Protein AF-A0A2J4XXP2-F1 (afdb_monomer)

Sequence (255 aa):
LMEEPVQIHSHGGRVNLIEKGEINIDVAFLAVSCCDEYGNASGSGGKSRCGSLGYAMVDAKYARKVVLLTESIEPFPYMPASIIQDQVDYIVKIDSVGDPAKISVGAARVTSNPRELMIARSAADVIEHSGYFRDGFSLQTGSGAASTACTRFLESRMRKHNIVASFALGGITGSIVDLHEKGLITKLLDTQSFDGAAGESLAKNPHHVEISTSVYANPAAKAACCDRVDIVILSALEIDTDFNVNVLTGSDGVM

Secondary structure (DSSP, 8-state):
--SSPPP---HHHHHHHHHTTSS--S-EEEEESEE-TT--EEBSSSSS--B--TTHHHHHHH-SSEEEEES-BPPSSP-S-SB-GGG-SEEEE-S-SS-GGGTTSSTTSPP--HHHHHHHHHHHHHHHHSS--STT-EEEE-SSHHHHHHHHHHHHHHHHHT--EEEEEEEE-HHHHHHHHTTSEEEEEEEEE-SHHHHHHHHH-TTEEE--HHHHH-TTSS--GGGG-SEEE---SEE-TT--EE-S--TTS--

Foldseek 3Di:
DDPDDDDDDDLQRVLQCLVVVVDAAQEDEAEFAEAAPLGQTALLDHDQNFAFPQAVLSCLVRYPAYEYEYQYHDHPPDPDGSRDSVSHDYYDHDNDSDDQVCLAPDFQDADPPVVLLVLLLVLLVCVLPVVQQAAQAEEEFDSHRNSLNNLVNNLVVCVVVVHAHAEYEDADHLSRVVCCVVRRYVAYEHSGHSHPNLNNCSVPPPRDDHHHSNQDHNPPHPHHVVVRHPYYHDDAQDADPVGDGHPAAHPVRHD

pLDDT: mean 94.17, std 8.12, range [50.31, 98.94]

Mean predicted aligned error: 3.89 Å

Structure (mmCIF, N/CA/C/O backbone):
data_AF-A0A2J4XXP2-F1
#
_entry.id   AF-A0A2J4XXP2-F1
#
loop_
_atom_site.group_PDB
_atom_site.id
_atom_site.type_symb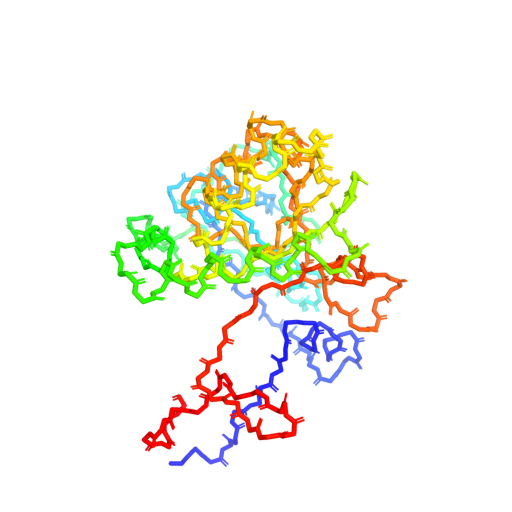ol
_atom_site.label_atom_id
_atom_site.label_alt_id
_atom_site.label_comp_id
_atom_site.label_asym_id
_atom_site.label_entity_id
_atom_site.label_seq_id
_atom_site.pdbx_PDB_ins_code
_atom_site.Cartn_x
_atom_site.Cartn_y
_atom_site.Cartn_z
_atom_site.occupancy
_atom_site.B_iso_or_equiv
_atom_site.auth_seq_id
_atom_site.auth_comp_id
_atom_site.auth_asym_id
_atom_site.auth_atom_id
_atom_site.pdbx_PDB_model_num
ATOM 1 N N . LEU A 1 1 ? -16.438 -26.981 3.893 1.00 72.19 1 LEU A N 1
ATOM 2 C CA . LEU A 1 1 ? -17.250 -25.969 3.182 1.00 72.19 1 LEU A CA 1
ATOM 3 C C . LEU A 1 1 ? -18.003 -25.176 4.238 1.00 72.19 1 LEU A C 1
ATOM 5 O O . LEU A 1 1 ? -18.555 -25.806 5.132 1.00 72.19 1 LEU A O 1
ATOM 9 N N . MET A 1 2 ? -17.922 -23.845 4.201 1.00 81.56 2 MET A N 1
ATOM 10 C CA . MET A 1 2 ? -18.663 -22.968 5.122 1.00 81.56 2 MET A CA 1
ATOM 11 C C . MET A 1 2 ? -20.134 -22.893 4.688 1.00 81.56 2 MET A C 1
ATOM 13 O O . MET A 1 2 ? -20.404 -23.015 3.495 1.00 81.56 2 MET A O 1
ATOM 17 N N . GLU A 1 3 ? -21.063 -22.727 5.635 1.00 91.31 3 GLU A N 1
ATOM 18 C CA . GLU A 1 3 ? -22.498 -22.567 5.327 1.00 91.31 3 GLU A CA 1
ATOM 19 C C . GLU A 1 3 ? -22.758 -21.280 4.536 1.00 91.31 3 GLU A C 1
ATOM 21 O O . GLU A 1 3 ? -23.467 -21.303 3.535 1.00 91.31 3 GLU A O 1
ATOM 26 N N . GLU A 1 4 ? -22.098 -20.193 4.936 1.00 92.62 4 GLU A N 1
ATOM 27 C CA . GLU A 1 4 ? -22.084 -18.923 4.215 1.00 92.62 4 GLU A CA 1
ATOM 28 C C . GLU A 1 4 ? -20.743 -18.762 3.478 1.00 92.62 4 GLU A C 1
ATOM 30 O O . GLU A 1 4 ? -19.682 -18.845 4.113 1.00 92.62 4 GLU A O 1
ATOM 35 N N . PRO A 1 5 ? -20.745 -18.546 2.150 1.00 91.56 5 PRO A N 1
ATOM 36 C CA . PRO A 1 5 ? -19.519 -18.330 1.393 1.00 91.56 5 PRO A CA 1
ATOM 37 C C . PRO A 1 5 ? -18.791 -17.053 1.819 1.00 91.56 5 PRO A C 1
ATOM 39 O O . PRO A 1 5 ? -19.403 -15.999 2.008 1.00 91.56 5 PRO A O 1
ATOM 42 N N . VAL A 1 6 ? -17.460 -17.120 1.884 1.00 92.56 6 VAL A N 1
ATOM 43 C CA . VAL A 1 6 ? -16.624 -15.928 2.069 1.00 92.56 6 VAL A CA 1
ATOM 44 C C . VAL A 1 6 ? -16.761 -15.026 0.844 1.00 92.56 6 VAL A C 1
ATOM 46 O O . VAL A 1 6 ? -16.547 -15.459 -0.288 1.00 92.56 6 VAL A O 1
ATOM 49 N N . GLN A 1 7 ? -17.098 -13.760 1.077 1.00 93.81 7 GLN A N 1
ATOM 50 C CA . GLN A 1 7 ? -17.171 -12.743 0.032 1.00 93.81 7 GLN A CA 1
ATOM 51 C C . GLN A 1 7 ? -15.790 -12.122 -0.171 1.00 93.81 7 GLN A C 1
ATOM 53 O O . GLN A 1 7 ? -15.218 -11.541 0.751 1.00 93.81 7 GLN A O 1
ATOM 58 N N . ILE A 1 8 ? -15.255 -12.243 -1.384 1.00 95.44 8 ILE A N 1
ATOM 59 C CA . ILE A 1 8 ? -13.936 -11.721 -1.742 1.00 95.44 8 ILE A CA 1
ATOM 60 C C . ILE A 1 8 ? -14.120 -10.493 -2.616 1.00 95.44 8 ILE A C 1
ATOM 62 O O . ILE A 1 8 ? -14.832 -10.509 -3.617 1.00 95.44 8 ILE A O 1
ATOM 66 N N . HIS A 1 9 ? -13.427 -9.427 -2.251 1.00 96.75 9 HIS A N 1
ATOM 67 C CA . HIS A 1 9 ? -13.414 -8.171 -2.980 1.00 96.75 9 HIS A CA 1
ATOM 68 C C . HIS A 1 9 ? -11.981 -7.651 -3.063 1.00 96.75 9 HIS A C 1
ATOM 70 O O . HIS A 1 9 ? -11.193 -7.800 -2.123 1.00 96.75 9 HIS A O 1
ATOM 76 N N . SER A 1 10 ? -11.648 -6.995 -4.174 1.00 98.06 10 SER A N 1
ATOM 77 C CA . SER A 1 10 ? -10.396 -6.246 -4.274 1.00 98.06 10 SER A CA 1
ATOM 78 C C . SER A 1 10 ? -10.364 -5.111 -3.246 1.00 98.06 10 SER A C 1
ATOM 80 O O . SER A 1 10 ? -11.400 -4.701 -2.715 1.00 98.06 10 SER A O 1
ATOM 82 N N . HIS A 1 11 ? -9.178 -4.558 -2.985 1.00 98.12 11 HIS A N 1
ATOM 83 C CA . HIS A 1 11 ? -9.028 -3.427 -2.067 1.00 98.12 11 HIS A CA 1
ATOM 84 C C . HIS A 1 11 ? -9.955 -2.257 -2.432 1.00 98.12 11 HIS A C 1
ATOM 86 O O . HIS A 1 11 ? -10.701 -1.776 -1.584 1.00 98.12 11 HIS A O 1
ATOM 92 N N . GLY A 1 12 ? -9.973 -1.857 -3.706 1.00 98.25 12 GLY A N 1
ATOM 93 C CA . GLY A 1 12 ? -10.887 -0.835 -4.218 1.00 98.25 12 GLY A CA 1
ATOM 94 C C . GLY A 1 12 ? -12.355 -1.257 -4.217 1.00 98.25 12 GLY A C 1
ATOM 95 O O . GLY A 1 12 ? -13.229 -0.458 -3.887 1.00 98.25 12 GLY A O 1
ATOM 96 N N . GLY A 1 13 ? -12.625 -2.527 -4.535 1.00 98.50 13 GLY A N 1
ATOM 97 C CA . GLY A 1 13 ? -13.969 -3.100 -4.522 1.00 98.50 13 GLY A CA 1
ATOM 98 C C . GLY A 1 13 ? -14.625 -3.003 -3.147 1.00 98.50 13 GLY A C 1
ATOM 99 O O . GLY A 1 13 ? -15.779 -2.591 -3.063 1.00 98.50 13 GLY A O 1
ATOM 100 N N . ARG A 1 14 ? -13.875 -3.276 -2.070 1.00 98.62 14 ARG A N 1
ATOM 101 C CA . ARG A 1 14 ? -14.359 -3.106 -0.691 1.00 98.62 14 ARG A CA 1
ATOM 102 C C . ARG A 1 14 ? -14.831 -1.679 -0.425 1.00 98.62 14 ARG A C 1
ATOM 104 O O . ARG A 1 14 ? -15.918 -1.492 0.109 1.00 98.62 14 ARG A O 1
ATOM 111 N N . VAL A 1 15 ? -14.026 -0.682 -0.800 1.00 98.38 15 VAL A N 1
ATOM 112 C CA . VAL A 1 15 ? -14.373 0.735 -0.590 1.00 98.38 15 VAL A CA 1
ATOM 113 C C . VAL A 1 15 ? -15.657 1.085 -1.337 1.00 98.38 15 VAL A C 1
ATOM 115 O O . VAL A 1 15 ? -16.565 1.661 -0.751 1.00 98.38 15 VAL A O 1
ATOM 118 N N . ASN A 1 16 ? -15.768 0.671 -2.598 1.00 98.31 16 ASN A N 1
ATOM 119 C CA . ASN A 1 16 ? -16.965 0.891 -3.403 1.00 98.31 16 ASN A CA 1
ATOM 120 C C . ASN A 1 16 ? -18.223 0.242 -2.785 1.00 98.31 16 ASN A C 1
ATOM 122 O O . ASN A 1 16 ? -19.282 0.863 -2.767 1.00 98.31 16 ASN A O 1
ATOM 126 N N . LEU A 1 17 ? -18.117 -0.977 -2.241 1.00 98.56 17 LEU A N 1
ATOM 127 C CA . LEU A 1 17 ? -19.233 -1.645 -1.552 1.00 98.56 17 LEU A CA 1
ATOM 128 C C . LEU A 1 17 ? -19.661 -0.899 -0.278 1.00 98.56 17 LEU A C 1
ATOM 130 O O . LEU A 1 17 ? -20.856 -0.794 -0.002 1.00 98.56 17 LEU A O 1
ATOM 134 N N . ILE A 1 18 ? -18.698 -0.360 0.477 1.00 98.56 18 ILE A N 1
ATOM 135 C CA . ILE A 1 18 ? -18.969 0.471 1.657 1.00 98.56 18 ILE A CA 1
ATOM 136 C C . ILE A 1 18 ? -19.680 1.767 1.251 1.00 98.56 18 ILE A C 1
ATOM 138 O O . ILE A 1 18 ? -20.712 2.115 1.818 1.00 98.56 18 ILE A O 1
ATOM 142 N N . GLU A 1 19 ? -19.179 2.463 0.229 1.00 97.50 19 GLU A N 1
ATOM 143 C CA . GLU A 1 19 ? -19.749 3.735 -0.235 1.00 97.50 19 GLU A CA 1
ATOM 144 C C . GLU A 1 19 ? -21.160 3.596 -0.815 1.00 97.50 19 GLU A C 1
ATOM 146 O O . GLU A 1 19 ? -21.970 4.516 -0.696 1.00 97.50 19 GLU A O 1
ATOM 151 N N . LYS A 1 20 ? -21.477 2.443 -1.412 1.00 97.19 20 LYS A N 1
ATOM 152 C CA . LYS A 1 20 ? -22.825 2.124 -1.900 1.00 97.19 20 LYS A CA 1
ATOM 153 C C . LYS A 1 20 ? -23.796 1.692 -0.800 1.00 97.19 20 LYS A C 1
ATOM 155 O O . LYS A 1 20 ? -24.985 1.549 -1.078 1.00 97.19 20 LYS A O 1
ATOM 160 N N . GLY A 1 21 ? -23.312 1.470 0.422 1.00 97.00 21 GLY A N 1
ATOM 161 C CA . GLY A 1 21 ? -24.115 0.931 1.518 1.00 97.00 21 GLY A CA 1
ATOM 162 C C . GLY A 1 21 ? -24.458 -0.553 1.356 1.00 97.00 21 GLY A C 1
ATOM 163 O O . GLY A 1 21 ? -25.374 -1.035 2.019 1.00 97.00 21 GLY A O 1
ATOM 164 N N . GLU A 1 22 ? -23.742 -1.287 0.496 1.00 97.69 22 GLU A N 1
ATOM 165 C CA . GLU A 1 22 ? -23.843 -2.752 0.409 1.00 97.69 22 GLU A CA 1
ATOM 166 C C . GLU A 1 22 ? -23.127 -3.408 1.601 1.00 97.69 22 GLU A C 1
ATOM 168 O O . GLU A 1 22 ? -23.611 -4.390 2.161 1.00 97.69 22 GLU A O 1
ATOM 173 N N . ILE A 1 23 ? -22.015 -2.811 2.047 1.00 98.06 23 ILE A N 1
ATOM 174 C CA . ILE A 1 23 ? -21.352 -3.130 3.315 1.00 98.06 23 ILE A CA 1
ATOM 175 C C . ILE A 1 23 ? -21.541 -1.951 4.269 1.00 98.06 23 ILE A C 1
ATOM 177 O O . ILE A 1 23 ? -21.041 -0.859 4.022 1.00 98.06 23 ILE A O 1
ATOM 181 N N . ASN A 1 24 ? -22.215 -2.180 5.395 1.00 98.25 24 ASN A N 1
ATOM 182 C CA . ASN A 1 24 ? -22.391 -1.171 6.439 1.00 98.25 24 ASN A CA 1
ATOM 183 C C . ASN A 1 24 ? -21.624 -1.599 7.687 1.00 98.25 24 ASN A C 1
ATOM 185 O O . ASN A 1 24 ? -21.976 -2.593 8.316 1.00 98.25 24 ASN A O 1
ATOM 189 N N . ILE A 1 25 ? -20.590 -0.847 8.059 1.00 98.69 25 ILE A N 1
ATOM 190 C CA . ILE A 1 25 ? -19.772 -1.161 9.233 1.00 98.69 25 ILE A CA 1
ATOM 191 C C . ILE A 1 25 ? -20.462 -0.585 10.477 1.00 98.69 25 ILE A C 1
ATOM 193 O O . ILE A 1 25 ? -20.494 0.630 10.678 1.00 98.69 25 ILE A O 1
ATOM 197 N N . ASP A 1 26 ? -21.039 -1.450 11.314 1.00 98.81 26 ASP A N 1
ATOM 198 C CA . ASP A 1 26 ? -21.613 -1.054 12.608 1.00 98.81 26 ASP A CA 1
ATOM 199 C C . ASP A 1 26 ? -20.538 -0.517 13.559 1.00 98.81 26 ASP A C 1
ATOM 201 O O . ASP A 1 26 ? -20.692 0.562 14.130 1.00 98.81 26 ASP A O 1
ATOM 205 N N . VAL A 1 27 ? -19.450 -1.274 13.716 1.00 98.81 27 VAL A N 1
ATOM 206 C CA . VAL A 1 27 ? -18.337 -0.954 14.611 1.00 98.81 27 VAL A CA 1
ATOM 207 C C . VAL A 1 27 ? -17.023 -1.351 13.944 1.00 98.81 27 VAL A C 1
ATOM 209 O O . VAL A 1 27 ? -16.875 -2.492 13.509 1.00 98.81 27 VAL A O 1
ATOM 212 N N . ALA A 1 28 ? -16.065 -0.429 13.888 1.00 98.88 28 ALA A N 1
ATOM 213 C CA . ALA A 1 28 ? -14.698 -0.681 13.452 1.00 98.88 28 ALA A CA 1
ATOM 214 C C . ALA A 1 28 ? -13.764 -0.762 14.664 1.00 98.88 28 ALA A C 1
ATOM 216 O O . ALA A 1 28 ? -13.604 0.214 15.396 1.00 98.88 28 ALA A O 1
ATOM 217 N N . PHE A 1 29 ? -13.128 -1.917 14.860 1.00 98.81 29 PHE A N 1
ATOM 218 C CA . PHE A 1 29 ? -12.047 -2.090 15.831 1.00 98.81 29 PHE A CA 1
ATOM 219 C C . PHE A 1 29 ? -10.712 -1.907 15.116 1.00 98.81 29 PHE A C 1
ATOM 221 O O . PHE A 1 29 ? -10.261 -2.800 14.399 1.00 98.81 29 PHE A O 1
ATOM 228 N N . LEU A 1 30 ? -10.102 -0.736 15.282 1.00 98.75 30 LEU A N 1
ATOM 229 C CA . LEU A 1 30 ? -8.898 -0.348 14.555 1.00 98.75 30 LEU A CA 1
ATOM 230 C C . LEU A 1 30 ? -7.692 -0.400 15.485 1.00 98.75 30 LEU A C 1
ATOM 232 O O . LEU A 1 30 ? -7.562 0.390 16.418 1.00 98.75 30 LEU A O 1
ATOM 236 N N . ALA A 1 31 ? -6.809 -1.355 15.218 1.00 97.62 31 ALA A N 1
ATOM 237 C CA . ALA A 1 31 ? -5.529 -1.472 15.892 1.00 97.62 31 ALA A CA 1
ATOM 238 C C . ALA A 1 31 ? -4.566 -0.390 15.379 1.00 97.62 31 ALA A C 1
ATOM 240 O O . ALA A 1 31 ? -4.274 -0.334 14.184 1.00 97.62 31 ALA A O 1
ATOM 241 N N . VAL A 1 32 ? -4.070 0.458 16.281 1.00 97.62 32 VAL A N 1
ATOM 242 C CA . VAL A 1 32 ? -3.126 1.545 15.980 1.00 97.62 32 VAL A CA 1
ATOM 243 C C . VAL A 1 32 ? -1.925 1.461 16.914 1.00 97.62 32 VAL A C 1
ATOM 245 O O . VAL A 1 32 ? -2.052 1.078 18.075 1.00 97.62 32 VAL A O 1
ATOM 248 N N . SER A 1 33 ? -0.733 1.800 16.427 1.00 95.38 33 SER A N 1
ATOM 249 C CA . SER A 1 33 ? 0.476 1.699 17.251 1.00 95.38 33 SER A CA 1
ATOM 250 C C . SER A 1 33 ? 0.530 2.771 18.342 1.00 95.38 33 SER A C 1
ATOM 252 O O . SER A 1 33 ? 1.108 2.554 19.407 1.00 95.38 33 SER A O 1
ATOM 254 N N . CYS A 1 34 ? -0.082 3.928 18.097 1.00 97.00 34 CYS A N 1
ATOM 255 C CA . CYS A 1 34 ? -0.218 5.002 19.071 1.00 97.00 34 CYS A CA 1
ATOM 256 C C . CYS A 1 34 ? -1.389 5.930 18.726 1.00 97.00 34 CYS A C 1
ATOM 258 O O . CYS A 1 34 ? -1.771 6.057 17.558 1.00 97.00 34 CYS A O 1
ATOM 260 N N . CYS A 1 35 ? -1.931 6.598 19.741 1.00 98.38 35 CYS A N 1
ATOM 261 C CA . CYS A 1 35 ? -2.851 7.723 19.585 1.00 98.38 35 CYS A CA 1
ATOM 262 C C . CYS A 1 35 ? -2.776 8.653 20.801 1.00 98.38 35 CYS A C 1
ATOM 264 O O . CYS A 1 35 ? -2.237 8.252 21.827 1.00 98.38 35 CYS A O 1
ATOM 266 N N . ASP A 1 36 ? -3.323 9.864 20.725 1.00 98.50 36 ASP A N 1
ATOM 267 C CA . ASP A 1 36 ? -3.610 10.652 21.933 1.00 98.50 36 ASP A CA 1
ATOM 268 C C . ASP A 1 36 ? -4.955 10.271 22.571 1.00 98.50 36 ASP A C 1
ATOM 270 O O . ASP A 1 36 ? -5.677 9.406 22.073 1.00 98.50 36 ASP A O 1
ATOM 274 N N . GLU A 1 37 ? -5.296 10.898 23.698 1.00 97.69 37 GLU A N 1
ATOM 275 C CA . GLU A 1 37 ? -6.545 10.649 24.422 1.00 97.69 37 GLU A CA 1
ATOM 276 C C . GLU A 1 37 ? -7.814 11.135 23.696 1.00 97.69 37 GLU A C 1
ATOM 278 O O . GLU A 1 37 ? -8.917 10.793 24.125 1.00 97.69 37 GLU A O 1
ATOM 283 N N . TYR A 1 38 ? -7.672 11.899 22.606 1.00 97.94 38 TYR A N 1
ATOM 284 C CA . TYR A 1 38 ? -8.775 12.368 21.757 1.00 97.94 38 TYR A CA 1
ATOM 285 C C . TYR A 1 38 ? -8.935 11.552 20.468 1.00 97.94 38 TYR A C 1
ATOM 287 O O . TYR A 1 38 ? -9.938 11.709 19.779 1.00 97.94 38 TYR A O 1
ATOM 295 N N . GLY A 1 39 ? -8.002 10.651 20.155 1.00 98.31 39 GLY A N 1
ATOM 296 C CA . GLY A 1 39 ? -8.119 9.709 19.043 1.00 98.31 39 GLY A CA 1
ATOM 297 C C . GLY A 1 39 ? -7.311 10.087 17.808 1.00 98.31 39 GLY A C 1
ATOM 298 O O . GLY A 1 39 ? -7.452 9.425 16.782 1.00 98.31 39 GLY A O 1
ATOM 299 N N . ASN A 1 40 ? -6.436 11.095 17.887 1.00 98.69 40 ASN A N 1
ATOM 300 C CA . ASN A 1 40 ? -5.485 11.353 16.810 1.00 98.69 40 ASN A CA 1
ATOM 301 C C . ASN A 1 40 ? -4.439 10.231 16.811 1.00 98.69 40 ASN A C 1
ATOM 303 O O . ASN A 1 40 ? -3.650 10.115 17.749 1.00 98.69 40 ASN A O 1
ATOM 307 N N . ALA A 1 41 ? -4.464 9.373 15.793 1.00 98.44 41 ALA A N 1
ATOM 308 C CA . ALA A 1 41 ? -3.726 8.114 15.763 1.00 98.44 41 ALA A CA 1
ATOM 309 C C . ALA A 1 41 ? -2.830 7.981 14.532 1.00 98.44 41 ALA A C 1
ATOM 311 O O . ALA A 1 41 ? -3.171 8.451 13.447 1.00 98.44 41 ALA A O 1
ATOM 312 N N . SER A 1 42 ? -1.704 7.282 14.680 1.00 97.12 42 SER A N 1
ATOM 313 C CA . SER A 1 42 ? -0.791 6.960 13.576 1.00 97.12 42 SER A CA 1
ATOM 314 C C . SER A 1 42 ? -0.194 5.568 13.742 1.00 97.12 42 SER A C 1
ATOM 316 O O . SER A 1 42 ? -0.037 5.085 14.864 1.00 97.12 42 SER A O 1
ATOM 318 N N . GLY A 1 43 ? 0.194 4.955 12.621 1.00 96.00 43 GLY A N 1
ATOM 319 C CA . GLY A 1 43 ? 1.036 3.756 12.579 1.00 96.00 43 GLY A CA 1
ATOM 320 C C . GLY A 1 43 ? 2.543 4.050 12.620 1.00 96.00 43 GLY A C 1
ATOM 321 O O . GLY A 1 43 ? 3.351 3.121 12.582 1.00 96.00 43 GLY A O 1
ATOM 322 N N . SER A 1 44 ? 2.945 5.326 12.686 1.00 92.44 44 SER A N 1
ATOM 323 C CA . SER A 1 44 ? 4.355 5.753 12.645 1.00 92.44 44 SER A CA 1
ATOM 324 C C . SER A 1 44 ? 5.012 5.908 14.028 1.00 92.44 44 SER A C 1
ATOM 326 O O . SER A 1 44 ? 6.242 5.905 14.131 1.00 92.44 44 SER A O 1
ATOM 328 N N . GLY A 1 45 ? 4.223 6.027 15.102 1.00 89.38 45 GLY A N 1
ATOM 329 C CA . GLY A 1 45 ? 4.702 6.101 16.491 1.00 89.38 45 GLY A CA 1
ATOM 330 C C . GLY A 1 45 ? 4.503 4.802 17.277 1.00 89.38 45 GLY A C 1
ATOM 331 O O . GLY A 1 45 ? 4.145 3.771 16.714 1.00 89.38 45 GLY A O 1
ATOM 332 N N . GLY A 1 46 ? 4.751 4.816 18.588 1.00 88.19 46 GLY A N 1
ATOM 333 C CA . GLY A 1 46 ? 4.608 3.616 19.426 1.00 88.19 46 GLY A CA 1
ATOM 334 C C . GLY A 1 46 ? 5.663 2.531 19.151 1.00 88.19 46 GLY A C 1
ATOM 335 O O . GLY A 1 46 ? 6.763 2.830 18.662 1.00 88.19 46 GLY A O 1
ATOM 336 N N . LYS A 1 47 ? 5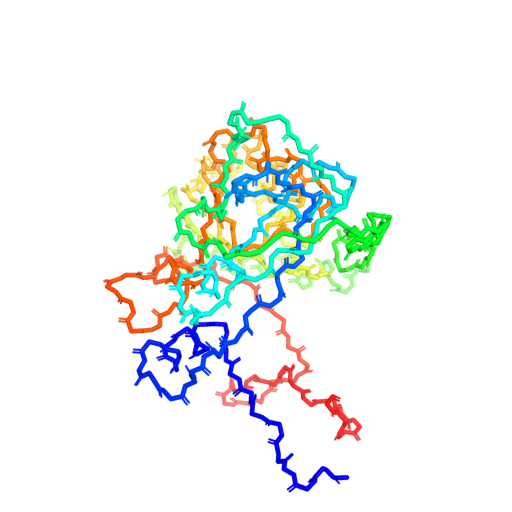.354 1.274 19.508 1.00 88.06 47 LYS A N 1
ATOM 337 C CA . LYS A 1 47 ? 6.274 0.121 19.406 1.00 88.06 47 LYS A CA 1
ATOM 338 C C . LYS A 1 47 ? 6.053 -0.666 18.106 1.00 88.06 47 LYS A C 1
ATOM 340 O O . LYS A 1 47 ? 7.007 -0.935 17.382 1.00 88.06 47 LYS A O 1
ATOM 345 N N . SER A 1 48 ? 4.806 -0.993 17.791 1.00 91.75 48 SER A N 1
ATOM 346 C CA . SER A 1 48 ? 4.320 -1.794 16.664 1.00 91.75 48 SER A CA 1
ATOM 347 C C . SER A 1 48 ? 4.071 -0.924 15.437 1.00 91.75 48 SER A C 1
ATOM 349 O O . SER A 1 48 ? 2.960 -0.852 14.922 1.00 91.75 48 SER A O 1
ATOM 351 N N . ARG A 1 49 ? 5.122 -0.231 14.989 1.00 91.94 49 ARG A N 1
ATOM 352 C CA . ARG A 1 49 ? 5.072 0.742 13.889 1.00 91.94 49 ARG A CA 1
ATOM 353 C C . ARG A 1 49 ? 4.806 0.066 12.547 1.00 91.94 49 ARG A C 1
ATOM 355 O O . ARG A 1 49 ? 5.743 -0.361 11.875 1.00 91.94 49 ARG A O 1
ATOM 362 N N . CYS A 1 50 ? 3.539 -0.031 12.164 1.00 93.69 50 CYS A N 1
ATOM 363 C CA . CYS A 1 50 ? 3.121 -0.587 10.879 1.00 93.69 50 CYS A CA 1
ATOM 364 C C . CYS A 1 50 ? 3.260 0.398 9.707 1.00 93.69 50 CYS A C 1
ATOM 366 O O . CYS A 1 50 ? 3.139 -0.028 8.564 1.00 93.69 50 CYS A O 1
ATOM 368 N N . GLY A 1 51 ? 3.528 1.683 9.968 1.00 95.62 51 GLY A N 1
ATOM 369 C CA . GLY A 1 51 ? 3.585 2.711 8.931 1.00 95.62 51 GLY A CA 1
ATOM 370 C C . GLY A 1 51 ? 2.186 3.145 8.495 1.00 95.62 51 GLY A C 1
ATOM 371 O O . GLY A 1 51 ? 1.415 3.628 9.323 1.00 95.62 51 GLY A O 1
ATOM 372 N N . SER A 1 52 ? 1.883 3.006 7.204 1.00 97.62 52 SER A N 1
ATOM 373 C CA . SER A 1 52 ? 0.616 3.460 6.618 1.00 97.62 52 SER A CA 1
ATOM 374 C C . SER A 1 52 ? -0.602 2.700 7.166 1.00 97.62 52 SER A C 1
ATOM 376 O O . SER A 1 52 ? -0.631 1.468 7.211 1.00 97.62 52 SER A O 1
ATOM 378 N N . LEU A 1 53 ? -1.642 3.449 7.532 1.00 98.50 53 LEU A N 1
ATOM 379 C CA . LEU A 1 53 ? -2.961 3.003 7.981 1.00 98.50 53 LEU A CA 1
ATOM 380 C C . LEU A 1 53 ? -4.021 3.119 6.869 1.00 98.50 53 LEU A C 1
ATOM 382 O O . LEU A 1 53 ? -5.218 3.185 7.157 1.00 98.50 53 LEU A O 1
ATOM 386 N N . GLY A 1 54 ? -3.612 3.116 5.595 1.00 98.56 54 GLY A N 1
ATOM 387 C CA . GLY A 1 54 ? -4.469 3.428 4.445 1.00 98.56 54 GLY A CA 1
ATOM 388 C C . GLY A 1 54 ? -5.811 2.681 4.387 1.00 98.56 54 GLY A C 1
ATOM 389 O O . GLY A 1 54 ? -6.830 3.273 4.012 1.00 98.56 54 GLY A O 1
ATOM 390 N N . TYR A 1 55 ? -5.847 1.411 4.804 1.00 98.62 55 TYR A N 1
ATOM 391 C CA . TYR A 1 55 ? -7.092 0.636 4.919 1.00 98.62 55 TYR A CA 1
ATOM 392 C C . TYR A 1 55 ? -7.971 1.099 6.085 1.00 98.62 55 TYR A C 1
ATOM 394 O O . TYR A 1 55 ? -9.166 1.327 5.904 1.00 98.62 55 TYR A O 1
ATOM 402 N N . ALA A 1 56 ? -7.381 1.285 7.268 1.00 98.69 56 ALA A N 1
ATOM 403 C CA . ALA A 1 56 ? -8.093 1.691 8.477 1.00 98.69 56 ALA A CA 1
ATOM 404 C C . ALA A 1 56 ? -8.701 3.099 8.353 1.00 98.69 56 ALA A C 1
ATOM 406 O O . ALA A 1 56 ? -9.757 3.359 8.920 1.00 98.69 56 ALA A O 1
ATOM 407 N N . MET A 1 57 ? -8.097 3.984 7.551 1.00 98.81 57 MET A N 1
ATOM 408 C CA . MET A 1 57 ? -8.653 5.310 7.244 1.00 98.81 57 MET A CA 1
ATOM 409 C C . MET A 1 57 ? -10.042 5.241 6.587 1.00 98.81 57 MET A C 1
ATOM 411 O O . MET A 1 57 ? -10.859 6.142 6.779 1.00 98.81 57 MET A O 1
ATOM 415 N N . VAL A 1 58 ? -10.324 4.196 5.796 1.00 98.69 58 VAL A N 1
ATOM 416 C CA . VAL A 1 58 ? -11.647 3.995 5.180 1.00 98.69 58 VAL A CA 1
ATOM 417 C C . VAL A 1 58 ? -12.662 3.605 6.250 1.00 98.69 58 VAL A C 1
ATOM 419 O O . VAL A 1 58 ? -13.745 4.182 6.315 1.00 98.69 58 VAL A O 1
ATOM 422 N N . ASP A 1 59 ? -12.296 2.674 7.123 1.00 98.81 59 ASP A N 1
ATOM 423 C CA . ASP A 1 59 ? -13.159 2.187 8.197 1.00 98.81 59 ASP A CA 1
ATOM 424 C C . ASP A 1 59 ? -13.465 3.297 9.203 1.00 98.81 59 ASP A C 1
ATOM 426 O O . ASP A 1 59 ? -14.627 3.508 9.536 1.00 98.81 59 ASP A O 1
ATOM 430 N N . ALA A 1 60 ? -12.453 4.074 9.600 1.00 98.75 60 ALA A N 1
ATOM 431 C CA . ALA A 1 60 ? -12.621 5.229 10.478 1.00 98.75 60 ALA A CA 1
ATOM 432 C C . 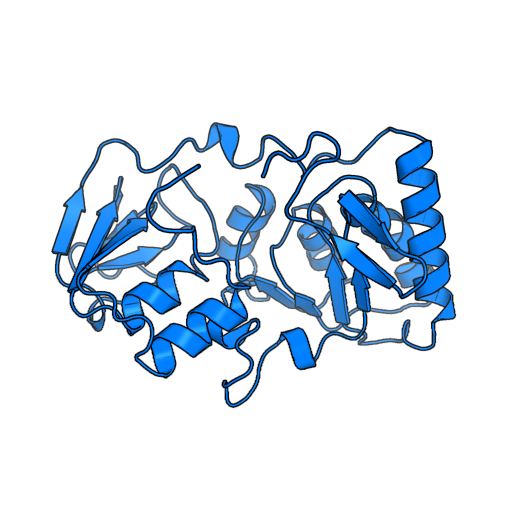ALA A 1 60 ? -13.581 6.279 9.892 1.00 98.75 60 ALA A C 1
ATOM 434 O O . ALA A 1 60 ? -14.288 6.965 10.619 1.00 98.75 60 ALA A O 1
ATOM 435 N N . LYS A 1 61 ? -13.621 6.411 8.562 1.00 98.50 61 LYS A N 1
ATOM 436 C CA . LYS A 1 61 ? -14.504 7.360 7.879 1.00 98.50 61 LYS A CA 1
ATOM 437 C C . LYS A 1 61 ? -15.951 6.873 7.773 1.00 98.50 61 LYS A C 1
ATOM 439 O O . LYS A 1 61 ? -16.860 7.697 7.836 1.00 98.50 61 LYS A O 1
ATOM 444 N N . TYR A 1 62 ? -16.166 5.582 7.519 1.00 98.56 62 TYR A N 1
ATOM 445 C CA . TYR A 1 62 ? -17.486 5.059 7.137 1.00 98.56 62 TYR A CA 1
ATOM 446 C C . TYR A 1 62 ? -18.183 4.230 8.221 1.00 98.56 62 TYR A C 1
ATOM 448 O O . TYR A 1 62 ? -19.381 3.969 8.098 1.00 98.56 62 TYR A O 1
ATOM 456 N N . ALA A 1 63 ? -17.478 3.799 9.268 1.00 98.75 63 ALA A N 1
ATOM 457 C CA . ALA A 1 63 ? -18.101 3.062 10.357 1.00 98.75 63 ALA A CA 1
ATOM 458 C C . ALA A 1 63 ? -19.028 3.952 11.188 1.00 98.75 63 ALA A C 1
ATOM 460 O O . ALA A 1 63 ? -18.756 5.126 11.427 1.00 98.75 63 ALA A O 1
ATOM 461 N N . ARG A 1 64 ? -20.127 3.369 11.677 1.00 98.62 64 ARG A N 1
ATOM 462 C CA . ARG A 1 64 ? -21.044 4.058 12.600 1.00 98.62 64 ARG A CA 1
ATOM 463 C C . ARG A 1 64 ? -20.419 4.296 13.971 1.00 98.62 64 ARG A C 1
ATOM 465 O O . ARG A 1 64 ? -20.804 5.253 14.642 1.00 98.62 64 ARG A O 1
ATOM 472 N N . LYS A 1 65 ? -19.515 3.406 14.385 1.00 98.81 65 LYS A N 1
ATOM 473 C CA . LYS A 1 65 ? -18.708 3.525 15.597 1.00 98.81 65 LYS A CA 1
ATOM 474 C C . LYS A 1 65 ? -17.269 3.106 15.356 1.00 98.81 65 LYS A C 1
ATOM 476 O O . LYS A 1 65 ? -17.032 2.080 14.721 1.00 98.81 65 LYS A O 1
ATOM 481 N N . VAL A 1 66 ? -16.324 3.850 15.915 1.00 98.94 66 VAL A N 1
ATOM 482 C CA . VAL A 1 66 ? -14.889 3.572 15.795 1.00 98.94 66 VAL A CA 1
ATOM 483 C C . VAL A 1 66 ? -14.270 3.410 17.175 1.00 98.94 66 VAL A C 1
ATOM 485 O O . VAL A 1 66 ? -14.332 4.301 18.024 1.00 98.94 66 VAL A O 1
ATOM 488 N N . VAL A 1 67 ? -13.654 2.250 17.385 1.00 98.94 67 VAL A N 1
ATOM 489 C CA . VAL A 1 67 ? -12.922 1.895 18.598 1.00 98.94 67 VAL A CA 1
ATOM 490 C C . VAL A 1 67 ? -11.456 1.726 18.233 1.00 98.94 67 VAL A C 1
ATOM 492 O O . VAL A 1 67 ? -11.096 0.793 17.513 1.00 98.94 67 VAL A O 1
ATOM 495 N N . LEU A 1 68 ? -10.602 2.602 18.754 1.00 98.81 68 LEU A N 1
ATOM 496 C CA . LEU A 1 68 ? -9.161 2.435 18.651 1.00 98.81 68 LEU A CA 1
ATOM 497 C C . LEU A 1 68 ? -8.666 1.468 19.724 1.00 98.81 68 LEU A C 1
ATOM 499 O O . LEU A 1 68 ? -8.932 1.642 20.915 1.00 98.81 68 LEU A O 1
ATOM 503 N N . LEU A 1 69 ? -7.910 0.465 19.294 1.00 98.62 69 LEU A N 1
ATOM 504 C CA . LEU A 1 69 ? -7.118 -0.406 20.154 1.00 98.62 69 LEU A CA 1
ATOM 505 C C . LEU A 1 69 ? -5.668 0.061 20.033 1.00 98.62 69 LEU A C 1
ATOM 507 O O . LEU A 1 69 ? -5.075 -0.080 18.965 1.00 98.62 69 LEU A O 1
ATOM 511 N N . THR A 1 70 ? -5.109 0.644 21.093 1.00 98.19 70 THR A N 1
ATOM 512 C CA . THR A 1 70 ? -3.760 1.231 21.062 1.00 98.19 70 THR A CA 1
ATOM 513 C C . THR A 1 70 ? -2.852 0.630 22.120 1.00 98.19 70 THR A C 1
ATOM 515 O O . THR A 1 70 ? -3.286 0.307 23.220 1.00 98.19 70 THR A O 1
ATOM 518 N N . GLU A 1 71 ? -1.566 0.516 21.827 1.00 95.31 71 GLU A N 1
ATOM 519 C CA . GLU A 1 71 ? -0.546 0.106 22.801 1.00 95.31 71 GLU A CA 1
ATOM 520 C C . GLU A 1 71 ? 0.166 1.298 23.474 1.00 95.31 71 GLU A C 1
ATOM 522 O O . GLU A 1 71 ? 0.772 1.147 24.541 1.00 95.31 71 GLU A O 1
ATOM 527 N N . SER A 1 72 ? 0.066 2.499 22.889 1.00 96.25 72 SER A N 1
ATOM 528 C CA . SER A 1 72 ? 0.647 3.736 23.422 1.00 96.25 72 SER A CA 1
ATOM 529 C C . SER A 1 72 ? -0.359 4.881 23.371 1.00 96.25 72 SER A C 1
ATOM 531 O O . SER A 1 72 ? -1.016 5.091 22.351 1.00 96.25 72 SER A O 1
ATOM 533 N N . ILE A 1 73 ? -0.467 5.617 24.480 1.00 97.25 73 ILE A N 1
ATOM 534 C CA . ILE A 1 73 ? -1.220 6.872 24.535 1.00 97.25 73 ILE A CA 1
ATOM 535 C C . ILE A 1 73 ? -0.201 8.001 24.652 1.00 97.25 73 ILE A C 1
ATOM 537 O O . ILE A 1 73 ? 0.539 8.051 25.636 1.00 97.25 73 ILE A O 1
ATOM 541 N N . GLU A 1 74 ? -0.152 8.858 23.641 1.00 96.69 74 GLU A N 1
ATOM 542 C CA . GLU A 1 74 ? 0.772 9.988 23.524 1.00 96.69 74 GLU A CA 1
ATOM 543 C C . GLU A 1 74 ? 0.102 11.300 23.977 1.00 96.69 74 GLU A C 1
ATOM 545 O O . GLU A 1 74 ? -1.125 11.374 24.004 1.00 96.69 74 GLU A O 1
ATOM 550 N N . PRO A 1 75 ? 0.862 12.351 24.342 1.00 97.25 75 PRO A N 1
ATOM 551 C CA . PRO A 1 75 ? 0.272 13.630 24.733 1.00 97.25 75 PRO A CA 1
ATOM 552 C C . PRO A 1 75 ? -0.453 14.330 23.577 1.00 97.25 75 PRO A C 1
ATOM 554 O O . PRO A 1 75 ? 0.094 14.459 22.480 1.00 97.25 75 PRO A O 1
ATOM 557 N N . PHE A 1 76 ? -1.635 14.875 23.857 1.00 97.88 76 PHE A N 1
ATOM 558 C CA . PHE A 1 76 ? -2.364 15.725 22.922 1.00 97.88 76 PHE A CA 1
ATOM 559 C C . PHE A 1 76 ? -1.651 17.070 22.636 1.00 97.88 76 PHE A C 1
ATOM 561 O O . PHE A 1 76 ? -1.163 17.716 23.572 1.00 97.88 76 PHE A O 1
ATOM 568 N N . PRO A 1 77 ? -1.668 17.576 21.382 1.00 96.06 77 PRO A N 1
ATOM 569 C CA . PRO A 1 77 ? -2.161 16.909 20.173 1.00 96.06 77 PRO A CA 1
ATOM 570 C C . PRO A 1 77 ? -1.091 16.002 19.546 1.00 96.06 77 PRO A C 1
ATOM 572 O O . PRO A 1 77 ? 0.015 16.462 19.243 1.00 96.06 77 PRO A O 1
ATOM 575 N N . TYR A 1 78 ? -1.435 14.737 19.288 1.00 96.81 78 TYR A N 1
ATOM 576 C CA . TYR A 1 78 ? -0.529 13.811 18.609 1.00 96.81 78 TYR A CA 1
ATOM 577 C C . TYR A 1 78 ? -0.612 13.967 17.087 1.00 96.81 78 TYR A C 1
ATOM 579 O O . TYR A 1 78 ? -1.667 13.776 16.489 1.00 96.81 78 TYR A O 1
ATOM 587 N N . MET A 1 79 ? 0.513 14.322 16.455 1.00 94.88 79 MET A N 1
ATOM 588 C CA . MET A 1 79 ? 0.610 14.568 15.014 1.00 94.88 79 MET A CA 1
ATOM 589 C C . MET A 1 79 ? 1.951 14.070 14.442 1.00 94.88 79 MET A C 1
ATOM 591 O O . MET A 1 79 ? 2.968 14.142 15.137 1.00 94.88 79 MET A O 1
ATOM 595 N N . PRO A 1 80 ? 1.999 13.652 13.161 1.00 93.50 80 PRO A N 1
ATOM 596 C CA . PRO A 1 80 ? 0.875 13.546 12.225 1.00 93.50 80 PRO A CA 1
ATOM 597 C C . PRO A 1 80 ? -0.101 12.419 12.599 1.00 93.50 80 PRO A C 1
ATOM 599 O O . PRO A 1 80 ? 0.311 11.393 13.133 1.00 93.50 80 PRO A O 1
ATOM 602 N N . ALA A 1 81 ? -1.385 12.621 12.301 1.00 97.31 81 ALA A N 1
ATOM 603 C CA . ALA A 1 81 ? -2.456 11.672 12.587 1.00 97.31 81 ALA A CA 1
ATOM 604 C C . ALA A 1 81 ? -3.119 11.193 11.290 1.00 97.31 81 ALA A C 1
ATOM 606 O O . ALA A 1 81 ? -3.613 11.997 10.499 1.00 97.31 81 ALA A O 1
ATOM 607 N N . SER A 1 82 ? -3.110 9.879 11.085 1.00 98.25 82 SER A N 1
ATOM 608 C CA . SER A 1 82 ? -3.730 9.179 9.955 1.00 98.25 82 SER A CA 1
ATOM 609 C C . SER A 1 82 ? -5.242 9.043 10.145 1.00 98.25 82 SER A C 1
ATOM 611 O O . SER A 1 82 ? -6.012 9.139 9.192 1.00 98.25 82 SER A O 1
ATOM 613 N N . ILE A 1 83 ? -5.658 8.820 11.394 1.00 98.75 83 ILE A N 1
ATOM 614 C CA . ILE A 1 83 ? -7.048 8.860 11.852 1.00 98.75 83 ILE A CA 1
ATOM 615 C C . ILE A 1 83 ? -7.137 10.023 12.834 1.00 98.75 83 ILE A C 1
ATOM 617 O O . ILE A 1 83 ? -6.303 10.124 13.733 1.00 98.75 83 ILE A O 1
ATOM 621 N N . ILE A 1 84 ? -8.107 10.910 12.641 1.00 98.38 84 ILE A N 1
ATOM 622 C CA . ILE A 1 84 ? -8.246 12.142 13.425 1.00 98.38 84 ILE A CA 1
ATOM 623 C C . ILE A 1 84 ? -9.407 12.047 14.419 1.00 98.38 84 ILE A C 1
ATOM 625 O O . ILE A 1 84 ? -10.341 11.267 14.244 1.00 98.38 84 ILE A O 1
ATOM 629 N N . GLN A 1 85 ? -9.335 12.847 15.483 1.00 98.44 85 GLN A N 1
ATOM 630 C CA . GLN A 1 85 ? -10.229 12.782 16.648 1.00 98.44 85 GLN A CA 1
ATOM 631 C C . GLN A 1 85 ? -11.740 12.881 16.366 1.00 98.44 85 GLN A C 1
ATOM 633 O O . GLN A 1 85 ? -12.538 12.449 17.191 1.00 98.44 85 GLN A O 1
ATOM 638 N N . ASP A 1 86 ? -12.171 13.454 15.238 1.00 98.31 86 ASP A N 1
ATOM 639 C CA . ASP A 1 86 ? -13.595 13.538 14.874 1.00 98.31 86 ASP A CA 1
ATOM 640 C C . ASP A 1 86 ? -14.140 12.239 14.252 1.00 98.31 86 ASP A C 1
ATOM 642 O O . ASP A 1 86 ? -15.345 12.116 14.033 1.00 98.31 86 ASP A O 1
ATOM 646 N N . GLN A 1 87 ? -13.266 11.262 14.008 1.00 98.69 87 GLN A N 1
ATOM 647 C CA . GLN A 1 87 ? -13.604 9.939 13.490 1.00 98.69 87 GLN A CA 1
ATOM 648 C C . GLN A 1 87 ? -13.690 8.870 14.586 1.00 98.69 87 GLN A C 1
ATOM 650 O O . GLN A 1 87 ? -14.012 7.730 14.276 1.00 98.69 87 GLN A O 1
ATOM 655 N N . VAL A 1 88 ? -13.355 9.185 15.843 1.00 98.81 88 VAL A N 1
ATOM 656 C CA . VAL A 1 88 ? -13.141 8.190 16.908 1.00 98.81 88 VAL A CA 1
ATOM 657 C C . VAL A 1 88 ? -14.165 8.345 18.030 1.00 98.81 88 VAL A C 1
ATOM 659 O O . VAL A 1 88 ? -14.361 9.438 18.550 1.00 98.81 88 VAL A O 1
ATOM 662 N N . ASP A 1 89 ? -14.784 7.237 18.452 1.00 98.88 89 ASP A N 1
ATOM 663 C CA . ASP A 1 89 ? -15.718 7.225 19.588 1.00 98.88 89 ASP A CA 1
ATOM 664 C C . ASP A 1 89 ? -15.065 6.753 20.890 1.00 98.88 89 ASP A C 1
ATOM 666 O O . ASP A 1 89 ? -15.373 7.269 21.965 1.00 98.88 89 ASP A O 1
ATOM 670 N N . TYR A 1 90 ? -14.200 5.737 20.810 1.00 98.81 90 TYR A N 1
ATOM 671 C CA . TYR A 1 90 ? -13.612 5.092 21.982 1.00 98.81 90 TYR A CA 1
ATOM 672 C C . TYR A 1 90 ? -12.149 4.733 21.759 1.00 98.81 90 TYR A C 1
ATOM 674 O O . TYR A 1 90 ? -11.742 4.362 20.659 1.00 98.81 90 TYR A O 1
ATOM 682 N N . ILE A 1 91 ? -11.377 4.769 22.843 1.00 98.81 91 ILE A N 1
ATOM 683 C CA . ILE A 1 91 ? -9.965 4.392 22.863 1.00 98.81 91 ILE A CA 1
ATOM 684 C C . ILE A 1 91 ? -9.758 3.397 23.995 1.00 98.81 91 ILE A C 1
ATOM 686 O O . ILE A 1 91 ? -10.123 3.654 25.143 1.00 98.81 91 ILE A O 1
ATOM 690 N N . VAL A 1 92 ? -9.160 2.255 23.671 1.00 98.50 92 VAL A N 1
ATOM 691 C CA . VAL A 1 92 ? -8.816 1.212 24.633 1.00 98.50 92 VAL A CA 1
ATOM 692 C C . VAL A 1 92 ? -7.325 0.945 24.539 1.00 98.50 92 VAL A C 1
ATOM 694 O O . VAL A 1 92 ? -6.815 0.520 23.500 1.00 98.50 92 VAL A O 1
ATOM 697 N N . LYS A 1 93 ? -6.623 1.174 25.650 1.00 98.00 93 LYS A N 1
ATOM 698 C CA . LYS A 1 93 ? -5.222 0.787 25.769 1.00 98.00 93 LYS A CA 1
ATOM 699 C C . LYS A 1 93 ? -5.115 -0.722 25.993 1.00 98.00 93 LYS A C 1
ATOM 701 O O . LYS A 1 93 ? -5.727 -1.244 26.923 1.00 98.00 93 LYS A O 1
ATOM 706 N N . ILE A 1 94 ? -4.315 -1.393 25.176 1.00 97.31 94 ILE A N 1
ATOM 707 C CA . ILE A 1 94 ? -3.972 -2.813 25.285 1.00 97.31 94 ILE A CA 1
ATOM 708 C C . ILE A 1 94 ? -2.449 -2.989 25.362 1.00 97.31 94 ILE A C 1
ATOM 710 O O . ILE A 1 94 ? -1.697 -2.036 25.173 1.00 97.31 94 ILE A O 1
ATOM 714 N N . ASP A 1 95 ? -1.976 -4.200 25.653 1.00 94.94 95 ASP A N 1
ATOM 715 C CA . ASP A 1 95 ? -0.537 -4.443 25.843 1.00 94.94 95 ASP A CA 1
ATOM 716 C C . ASP A 1 95 ? 0.263 -4.400 24.534 1.00 94.94 95 ASP A C 1
ATOM 718 O O . ASP A 1 95 ? 1.415 -3.957 24.511 1.00 94.94 95 ASP A O 1
ATOM 722 N N . SER A 1 96 ? -0.338 -4.890 23.450 1.00 94.62 96 SER A N 1
ATOM 723 C CA . SER A 1 96 ? 0.286 -5.002 22.135 1.00 94.62 96 SER A CA 1
ATOM 724 C C . SER A 1 96 ? -0.789 -5.141 21.062 1.00 94.62 96 SER A C 1
ATOM 726 O O . SER A 1 96 ? -1.732 -5.918 21.219 1.00 94.62 96 SER A O 1
ATOM 728 N N . VAL A 1 97 ? -0.630 -4.395 19.968 1.00 94.50 97 VAL A N 1
ATOM 729 C CA . VAL A 1 97 ? -1.492 -4.494 18.775 1.00 94.50 97 VAL A CA 1
ATOM 730 C C . VAL A 1 97 ? -0.910 -5.411 17.695 1.00 94.50 97 VAL A C 1
ATOM 732 O O . VAL A 1 97 ? -1.598 -5.767 16.741 1.00 94.50 97 VAL A O 1
ATOM 735 N N . GLY A 1 98 ? 0.359 -5.797 17.828 1.00 91.88 98 GLY A N 1
ATOM 736 C CA . GLY A 1 98 ? 1.075 -6.588 16.838 1.00 91.88 98 GLY A CA 1
ATOM 737 C C . GLY A 1 98 ? 2.494 -6.944 17.274 1.00 91.88 98 GLY A C 1
ATOM 738 O O . GLY A 1 98 ? 2.940 -6.610 18.369 1.00 91.88 98 GLY A O 1
ATOM 739 N N . ASP A 1 99 ? 3.209 -7.642 16.395 1.00 89.56 99 ASP A N 1
ATOM 740 C CA . ASP A 1 99 ? 4.593 -8.064 16.618 1.00 89.56 99 ASP A CA 1
ATOM 741 C C . ASP A 1 99 ? 5.537 -7.263 15.698 1.00 89.56 99 ASP A C 1
ATOM 743 O O . ASP A 1 99 ? 5.658 -7.597 14.513 1.00 89.56 99 ASP A O 1
ATOM 747 N N . PRO A 1 100 ? 6.220 -6.215 16.209 1.00 78.94 100 PRO A N 1
ATOM 748 C CA . PRO A 1 100 ? 7.117 -5.388 15.406 1.00 78.94 100 PRO A CA 1
ATOM 749 C C . PRO A 1 100 ? 8.248 -6.194 14.760 1.00 78.94 100 PRO A C 1
ATOM 751 O O . PRO A 1 100 ? 8.691 -5.870 13.659 1.00 78.94 100 PRO A O 1
ATOM 754 N N . ALA A 1 101 ? 8.698 -7.274 15.412 1.00 81.88 101 ALA A N 1
ATOM 755 C CA . ALA A 1 101 ? 9.764 -8.118 14.886 1.00 81.88 101 ALA A CA 1
ATOM 756 C C . ALA A 1 101 ? 9.327 -8.890 13.634 1.00 81.88 101 ALA A C 1
ATOM 758 O O . ALA A 1 101 ? 10.186 -9.340 12.879 1.00 81.88 101 ALA A O 1
ATOM 759 N N . LYS A 1 102 ? 8.015 -9.025 13.394 1.00 83.38 102 LYS A N 1
ATOM 760 C CA . LYS A 1 102 ? 7.442 -9.710 12.229 1.00 83.3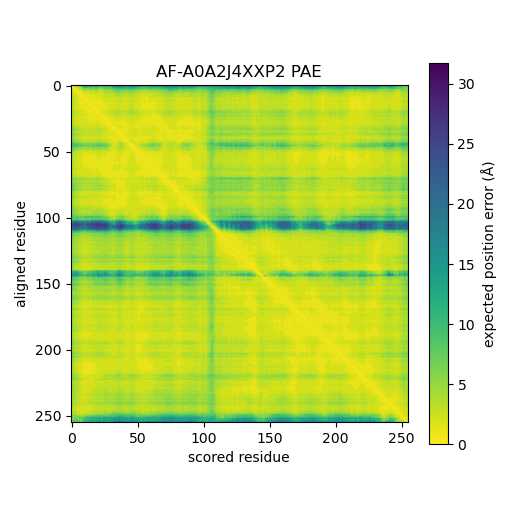8 102 LYS A CA 1
ATOM 761 C C . LYS A 1 102 ? 7.032 -8.789 11.091 1.00 83.38 102 LYS A C 1
ATOM 763 O O . LYS A 1 102 ? 6.781 -9.301 10.006 1.00 83.38 102 LYS A O 1
ATOM 768 N N . ILE A 1 103 ? 7.029 -7.470 11.288 1.00 71.06 103 ILE A N 1
ATOM 769 C CA . ILE A 1 103 ? 6.654 -6.505 10.238 1.00 71.06 103 ILE A CA 1
ATOM 770 C C . ILE A 1 103 ? 7.528 -6.686 8.989 1.00 71.06 103 ILE A C 1
ATOM 772 O O . ILE A 1 103 ? 7.030 -6.629 7.875 1.00 71.06 103 ILE A O 1
ATOM 776 N N . SER A 1 104 ? 8.813 -7.002 9.167 1.00 62.31 104 SER A N 1
ATOM 777 C CA . SER A 1 104 ? 9.758 -7.223 8.061 1.00 62.31 104 SER A CA 1
ATOM 778 C C . SER A 1 104 ? 9.978 -8.705 7.706 1.00 62.31 104 SER A C 1
ATOM 780 O O . SER A 1 104 ? 10.863 -9.023 6.906 1.00 62.31 104 SER A O 1
ATOM 782 N N . VAL A 1 105 ? 9.251 -9.646 8.324 1.00 55.84 105 VAL A N 1
ATOM 783 C CA . VAL A 1 105 ? 9.510 -11.090 8.172 1.00 55.84 105 VAL A CA 1
ATOM 784 C C . VAL A 1 105 ? 8.643 -11.655 7.051 1.00 55.84 105 VAL A C 1
ATOM 786 O O . VAL A 1 105 ? 7.485 -11.999 7.258 1.00 55.84 105 VAL A O 1
ATOM 789 N N . GLY A 1 106 ? 9.223 -11.779 5.853 1.00 59.50 106 GLY A N 1
ATOM 790 C CA . GLY A 1 106 ? 8.567 -12.428 4.716 1.00 59.50 106 GLY A CA 1
ATOM 791 C C . GLY A 1 106 ? 9.054 -11.950 3.346 1.00 59.50 106 GLY A C 1
ATOM 792 O O . GLY A 1 106 ? 10.255 -11.940 3.065 1.00 59.50 106 GLY A O 1
ATOM 793 N N . ALA A 1 107 ? 8.091 -11.589 2.493 1.00 50.31 107 ALA A N 1
ATOM 794 C CA . ALA A 1 107 ? 8.230 -11.342 1.055 1.00 50.31 107 ALA A CA 1
ATOM 795 C C . ALA A 1 107 ? 9.221 -10.217 0.674 1.00 50.31 107 ALA A C 1
ATOM 797 O O . ALA A 1 107 ? 9.784 -10.242 -0.421 1.00 50.31 107 ALA A O 1
ATOM 798 N N . ALA A 1 108 ? 9.523 -9.304 1.605 1.00 53.06 108 ALA A N 1
ATOM 799 C CA . ALA A 1 108 ? 10.429 -8.169 1.413 1.00 53.06 108 ALA A CA 1
ATOM 800 C C . ALA A 1 108 ? 11.932 -8.534 1.333 1.00 53.06 108 ALA A C 1
ATOM 802 O O . ALA A 1 108 ? 12.784 -7.649 1.236 1.00 53.06 108 ALA A O 1
ATOM 803 N N . ARG A 1 109 ? 12.309 -9.823 1.362 1.00 59.03 109 ARG A N 1
ATOM 804 C CA . ARG A 1 109 ? 13.710 -10.231 1.166 1.00 59.03 109 ARG A CA 1
ATOM 805 C C . ARG A 1 109 ? 14.113 -10.161 -0.304 1.00 59.03 109 ARG A C 1
ATOM 807 O O . ARG A 1 109 ? 13.508 -10.794 -1.165 1.00 59.03 109 ARG A O 1
ATOM 814 N N . VAL A 1 110 ? 15.222 -9.468 -0.565 1.00 67.69 110 VAL A N 1
ATOM 815 C CA . VAL A 1 110 ? 15.917 -9.522 -1.856 1.00 67.69 110 VAL A CA 1
ATOM 816 C C . VAL A 1 110 ? 16.288 -10.973 -2.143 1.00 67.69 110 VAL A C 1
ATOM 818 O O . VAL A 1 110 ? 17.063 -11.591 -1.411 1.00 67.69 110 VAL A O 1
ATOM 821 N N . THR A 1 111 ? 15.715 -11.522 -3.207 1.00 81.94 111 THR A N 1
ATOM 822 C CA . THR A 1 111 ? 15.965 -12.905 -3.596 1.00 81.94 111 THR A CA 1
ATOM 823 C C . THR A 1 111 ? 17.391 -13.112 -4.105 1.00 81.94 111 THR A C 1
ATOM 825 O O . THR A 1 111 ? 17.945 -12.293 -4.844 1.00 81.94 111 THR A O 1
ATOM 828 N N . SER A 1 112 ? 17.983 -14.243 -3.725 1.00 85.81 112 SER A N 1
ATOM 829 C CA . SER A 1 112 ? 19.217 -14.780 -4.305 1.00 85.81 112 SER A CA 1
ATOM 830 C C . SER A 1 112 ? 18.949 -15.924 -5.289 1.00 85.81 112 SER A C 1
ATOM 832 O O . SER A 1 112 ? 19.891 -16.466 -5.868 1.00 85.81 112 SER A O 1
ATOM 834 N N . ASN A 1 113 ? 17.680 -16.289 -5.504 1.00 91.12 113 ASN A N 1
ATOM 835 C CA . ASN A 1 113 ? 17.295 -17.361 -6.409 1.00 91.12 113 ASN A CA 1
ATOM 836 C C . ASN A 1 113 ? 17.578 -16.941 -7.864 1.00 91.12 113 ASN A C 1
ATOM 838 O O . ASN A 1 113 ? 16.969 -15.986 -8.359 1.00 91.12 113 ASN A O 1
ATOM 842 N N . PRO A 1 114 ? 18.459 -17.648 -8.596 1.00 93.38 114 PRO A N 1
ATOM 843 C CA . PRO A 1 114 ? 18.820 -17.271 -9.960 1.00 93.38 114 PRO A CA 1
ATOM 844 C C . PRO A 1 114 ? 17.624 -17.280 -10.922 1.00 93.38 114 PRO A C 1
ATOM 846 O O . PRO A 1 114 ? 17.612 -16.495 -11.868 1.00 93.38 114 PRO A O 1
ATOM 849 N N . ARG A 1 115 ? 16.600 -18.112 -10.674 1.00 94.44 115 ARG A N 1
ATOM 850 C CA . ARG A 1 115 ? 15.373 -18.137 -11.484 1.00 94.44 115 ARG A CA 1
ATOM 851 C C . ARG A 1 115 ? 14.578 -16.843 -11.325 1.00 94.44 115 ARG A C 1
ATOM 853 O O . ARG A 1 115 ? 14.197 -16.231 -12.316 1.00 94.44 115 ARG A O 1
ATOM 860 N N . GLU A 1 116 ? 14.363 -16.403 -10.092 1.00 92.88 116 GLU A N 1
ATOM 861 C CA . GLU A 1 116 ? 13.628 -15.165 -9.810 1.00 92.88 116 GLU A CA 1
ATOM 862 C C . GLU A 1 116 ? 14.395 -13.938 -10.309 1.00 92.88 116 GLU A C 1
ATOM 864 O O . GLU A 1 116 ? 13.800 -13.023 -10.868 1.00 92.88 116 GLU A O 1
ATOM 869 N N . LEU A 1 117 ? 15.726 -13.945 -10.192 1.00 93.94 117 LEU A N 1
ATOM 870 C CA . LEU A 1 117 ? 16.576 -12.886 -10.739 1.00 93.94 117 LEU A CA 1
ATOM 871 C C . LEU A 1 117 ? 16.552 -12.835 -12.271 1.00 93.94 117 LEU A C 1
ATOM 873 O O . LEU A 1 117 ? 16.655 -11.748 -12.839 1.00 93.94 117 LEU A O 1
ATOM 877 N N . MET A 1 118 ? 16.426 -13.983 -12.943 1.00 96.50 118 MET A N 1
ATOM 878 C CA . MET A 1 118 ? 16.230 -14.038 -14.392 1.00 96.50 118 MET A CA 1
ATOM 879 C C . MET A 1 118 ? 14.886 -13.410 -14.777 1.00 96.50 118 MET A C 1
ATOM 881 O O . MET A 1 118 ? 14.871 -12.515 -15.617 1.00 96.50 118 MET A O 1
ATOM 885 N N . ILE A 1 119 ? 13.794 -13.801 -14.109 1.00 95.75 119 ILE A N 1
ATOM 886 C CA . ILE A 1 119 ? 12.454 -13.233 -14.333 1.00 95.75 119 ILE A CA 1
ATOM 887 C C . ILE A 1 119 ? 12.465 -11.718 -14.094 1.00 95.75 119 ILE A C 1
ATOM 889 O O . ILE A 1 119 ? 12.000 -10.958 -14.937 1.00 95.75 119 ILE A O 1
ATOM 893 N N . ALA A 1 120 ? 13.056 -11.267 -12.987 1.00 94.81 120 ALA A N 1
ATOM 894 C CA . ALA A 1 120 ? 13.175 -9.853 -12.643 1.00 94.81 120 ALA A CA 1
ATOM 895 C C . ALA A 1 120 ? 13.957 -9.049 -13.695 1.00 94.81 120 ALA A C 1
ATOM 897 O O . ALA A 1 120 ? 13.581 -7.928 -14.034 1.00 94.81 120 ALA A O 1
ATOM 898 N N . ARG A 1 121 ? 15.043 -9.617 -14.237 1.00 96.19 121 ARG A N 1
ATOM 899 C CA . ARG A 1 121 ? 15.817 -8.978 -15.308 1.00 96.19 121 ARG A CA 1
ATOM 900 C C . ARG A 1 121 ? 14.983 -8.835 -16.578 1.00 96.19 121 ARG A C 1
ATOM 902 O O . ARG A 1 121 ? 14.955 -7.738 -17.133 1.00 96.19 121 ARG A O 1
ATOM 909 N N . SER A 1 122 ? 14.295 -9.904 -16.983 1.00 97.50 122 SER A N 1
ATOM 910 C CA . SER A 1 122 ? 13.415 -9.906 -18.154 1.00 97.50 122 SER A CA 1
ATOM 911 C C . SER A 1 122 ? 12.242 -8.940 -17.995 1.00 97.50 122 SER A C 1
ATOM 913 O O . SER A 1 122 ? 11.936 -8.209 -18.929 1.00 97.50 122 SER A O 1
ATOM 915 N N . ALA A 1 123 ? 11.630 -8.859 -16.810 1.00 96.62 123 ALA A N 1
ATOM 916 C CA . ALA A 1 123 ? 10.596 -7.866 -16.518 1.00 96.62 123 ALA A CA 1
ATOM 917 C C . ALA A 1 123 ? 11.135 -6.437 -16.684 1.00 96.62 123 ALA A C 1
ATOM 919 O O . ALA A 1 123 ? 10.502 -5.607 -17.332 1.00 96.62 123 ALA A O 1
ATOM 920 N N . ALA A 1 124 ? 12.343 -6.163 -16.187 1.00 96.75 124 ALA A N 1
ATOM 921 C CA . ALA A 1 124 ? 12.982 -4.870 -16.397 1.00 96.75 124 ALA A CA 1
ATOM 922 C C . ALA A 1 124 ? 13.304 -4.595 -17.884 1.00 96.75 124 ALA A C 1
ATOM 924 O O . ALA A 1 124 ? 13.213 -3.443 -18.298 1.00 96.75 124 ALA A O 1
ATOM 925 N N . ASP A 1 125 ? 13.638 -5.618 -18.689 1.00 97.94 125 ASP A N 1
ATOM 926 C CA . ASP A 1 125 ? 13.828 -5.485 -20.151 1.00 97.94 125 ASP A CA 1
ATOM 927 C C . ASP A 1 125 ? 12.526 -5.105 -20.857 1.00 97.94 125 ASP A C 1
ATOM 929 O O . ASP A 1 125 ? 12.515 -4.188 -21.678 1.00 97.94 125 ASP A O 1
ATOM 933 N N . VAL A 1 126 ? 11.418 -5.754 -20.492 1.00 98.19 126 VAL A N 1
ATOM 934 C CA . VAL A 1 126 ? 10.087 -5.396 -20.997 1.00 98.19 126 VAL A CA 1
ATOM 935 C C . VAL A 1 126 ? 9.762 -3.947 -20.650 1.00 98.19 126 VAL A C 1
ATOM 937 O O . VAL A 1 126 ? 9.321 -3.202 -21.519 1.00 98.19 126 VAL A O 1
ATOM 940 N N . ILE A 1 127 ? 10.025 -3.526 -19.411 1.00 97.88 127 ILE A N 1
ATOM 941 C CA . ILE A 1 127 ? 9.797 -2.147 -18.971 1.00 97.88 127 ILE A CA 1
ATOM 942 C C . ILE A 1 127 ? 10.621 -1.168 -19.809 1.00 97.88 127 ILE A C 1
ATOM 944 O O . ILE A 1 127 ? 10.034 -0.274 -20.415 1.00 97.88 127 ILE A O 1
ATOM 948 N N . GLU A 1 128 ? 11.940 -1.359 -19.908 1.00 97.94 128 GLU A N 1
ATOM 949 C CA . GLU A 1 128 ? 12.841 -0.470 -20.658 1.00 97.94 128 GLU A CA 1
ATOM 950 C C . GLU A 1 128 ? 12.412 -0.292 -22.122 1.00 97.94 128 GLU A C 1
ATOM 952 O O . GLU A 1 128 ? 12.545 0.797 -22.678 1.00 97.94 128 GLU A O 1
ATOM 957 N N . HIS A 1 129 ? 11.854 -1.339 -22.734 1.00 98.12 129 HIS A N 1
ATOM 958 C CA . HIS A 1 129 ? 11.446 -1.338 -24.139 1.00 98.12 129 HIS A CA 1
ATOM 959 C C . HIS A 1 129 ? 9.933 -1.175 -24.366 1.00 98.12 129 HIS A C 1
ATOM 961 O O . HIS A 1 129 ? 9.477 -1.245 -25.505 1.00 98.12 129 HIS A O 1
ATOM 967 N N . SER A 1 130 ? 9.150 -0.913 -23.315 1.00 97.75 130 SER A N 1
ATOM 968 C CA . SER A 1 130 ? 7.679 -0.817 -23.377 1.00 97.75 130 SER A CA 1
ATOM 969 C C . SER A 1 130 ? 7.145 0.429 -24.095 1.00 97.75 130 SER A C 1
ATOM 971 O O . SER A 1 130 ? 5.966 0.488 -24.432 1.00 97.75 130 SER A O 1
ATOM 973 N N . GLY A 1 131 ? 7.980 1.458 -24.270 1.00 97.25 131 GLY A N 1
ATOM 974 C CA . GLY A 1 131 ? 7.548 2.805 -24.664 1.00 97.25 131 GLY A CA 1
ATOM 975 C C . GLY A 1 131 ? 7.044 3.673 -23.500 1.00 97.25 131 GLY A C 1
ATOM 976 O O . GLY A 1 131 ? 6.882 4.880 -23.676 1.00 97.25 131 GLY A O 1
ATOM 977 N N . TYR A 1 132 ? 6.865 3.097 -22.304 1.00 98.00 132 TYR A N 1
ATOM 978 C CA . TYR A 1 132 ? 6.481 3.815 -21.081 1.00 98.00 132 TYR A CA 1
ATOM 979 C C . TYR A 1 132 ? 7.668 4.164 -20.179 1.00 98.00 132 TYR A C 1
ATOM 981 O O . TYR A 1 132 ? 7.535 5.002 -19.291 1.00 98.00 132 TYR A O 1
ATOM 989 N N . PHE A 1 133 ? 8.843 3.574 -20.414 1.00 98.19 133 PHE A N 1
ATOM 990 C CA . PHE A 1 133 ? 10.063 3.901 -19.678 1.00 98.19 133 PHE A CA 1
ATOM 991 C C . PHE A 1 133 ? 10.679 5.209 -20.186 1.00 98.19 133 PHE A C 1
ATOM 993 O O . PHE A 1 133 ? 11.585 5.234 -21.018 1.00 98.19 133 PHE A O 1
ATOM 1000 N N . ARG A 1 134 ? 10.122 6.3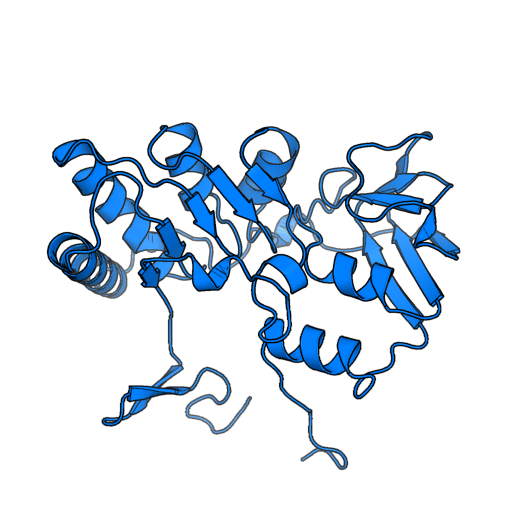14 -19.696 1.00 98.00 134 ARG A N 1
ATOM 1001 C CA . ARG A 1 134 ? 10.487 7.696 -20.019 1.00 98.00 134 ARG A CA 1
ATOM 1002 C C . ARG A 1 134 ? 10.598 8.513 -18.739 1.00 98.00 134 ARG A C 1
ATOM 1004 O O . ARG A 1 134 ? 10.089 8.101 -17.699 1.00 98.00 134 ARG A O 1
ATOM 1011 N N . ASP A 1 135 ? 11.240 9.672 -18.817 1.00 98.56 135 ASP A N 1
ATOM 1012 C CA . ASP A 1 135 ? 11.327 10.569 -17.665 1.00 98.56 135 ASP A CA 1
ATOM 1013 C C . ASP A 1 135 ? 9.932 10.922 -17.127 1.00 98.56 135 ASP A C 1
ATOM 1015 O O . ASP A 1 135 ? 8.996 11.174 -17.893 1.00 98.56 135 ASP A O 1
ATOM 1019 N N . GLY A 1 136 ? 9.780 10.859 -15.806 1.00 98.50 136 GLY A N 1
ATOM 1020 C CA . GLY A 1 136 ? 8.510 11.066 -15.124 1.00 98.50 136 GLY A CA 1
ATOM 1021 C C . GLY A 1 136 ? 7.536 9.883 -15.153 1.00 98.50 136 GLY A C 1
ATOM 1022 O O . GLY A 1 136 ? 6.399 10.066 -14.713 1.00 98.50 136 GLY A O 1
ATOM 1023 N N . PHE A 1 137 ? 7.926 8.687 -15.616 1.00 98.62 137 PHE A N 1
ATOM 1024 C CA . PHE A 1 137 ? 7.054 7.506 -15.521 1.00 98.62 137 PHE A CA 1
ATOM 1025 C C . PHE A 1 137 ? 6.698 7.169 -14.066 1.00 98.62 137 PHE A C 1
ATOM 1027 O O . PHE A 1 137 ? 7.374 7.583 -13.123 1.00 98.62 137 PHE A O 1
ATOM 1034 N N . SER A 1 138 ? 5.632 6.408 -13.884 1.00 98.62 138 SER A N 1
ATOM 1035 C CA . SER A 1 138 ? 5.155 5.949 -12.585 1.00 98.62 138 SER A CA 1
ATOM 1036 C C . SER A 1 138 ? 5.133 4.430 -12.515 1.00 98.62 138 SER A C 1
ATOM 1038 O O . SER A 1 138 ? 4.979 3.744 -13.531 1.00 98.62 138 SER A O 1
ATOM 1040 N N . LEU A 1 139 ? 5.313 3.889 -11.312 1.00 98.19 139 LEU A N 1
ATOM 1041 C CA . LEU A 1 139 ? 5.373 2.444 -11.134 1.00 98.19 139 LEU A CA 1
ATOM 1042 C C . LEU A 1 139 ? 4.742 1.943 -9.842 1.00 98.19 139 LEU A C 1
ATOM 1044 O O . LEU A 1 139 ? 4.724 2.617 -8.817 1.00 98.19 139 LEU A O 1
ATOM 1048 N N . GLN A 1 140 ? 4.302 0.696 -9.888 1.00 97.38 140 GLN A N 1
ATOM 1049 C CA . GLN A 1 140 ? 3.970 -0.095 -8.717 1.00 97.38 140 GLN A CA 1
ATOM 1050 C C . GLN A 1 140 ? 4.655 -1.453 -8.828 1.00 97.38 140 GLN A C 1
ATOM 1052 O O . GLN A 1 140 ? 4.595 -2.124 -9.860 1.00 97.38 140 GLN A O 1
ATOM 1057 N N . THR A 1 141 ? 5.304 -1.880 -7.752 1.00 88.50 141 THR A N 1
ATOM 1058 C CA . THR A 1 141 ? 5.952 -3.190 -7.683 1.00 88.50 141 THR A CA 1
ATOM 1059 C C . THR A 1 141 ? 5.289 -4.037 -6.614 1.00 88.50 141 THR A C 1
ATOM 1061 O O . THR A 1 141 ? 5.021 -3.542 -5.523 1.00 88.50 141 THR A O 1
ATOM 1064 N N . GLY A 1 142 ? 5.060 -5.317 -6.897 1.00 82.00 142 GLY A N 1
ATOM 1065 C CA . GLY A 1 142 ? 4.667 -6.277 -5.870 1.00 82.00 142 GLY A CA 1
ATOM 1066 C C . GLY A 1 142 ? 5.740 -6.434 -4.789 1.00 82.00 142 GLY A C 1
ATOM 1067 O O . GLY A 1 142 ? 6.911 -6.110 -5.006 1.00 82.00 142 GLY A O 1
ATOM 1068 N N . SER A 1 143 ? 5.351 -6.992 -3.648 1.00 75.38 143 SER A N 1
ATOM 1069 C CA . SER A 1 143 ? 6.192 -7.112 -2.456 1.00 75.38 143 SER A CA 1
ATOM 1070 C C . SER A 1 143 ? 6.995 -8.412 -2.359 1.00 75.38 143 SER A C 1
ATOM 1072 O O . SER A 1 143 ? 7.596 -8.648 -1.316 1.00 75.38 143 SER A O 1
ATOM 1074 N N . GLY A 1 144 ? 7.042 -9.249 -3.406 1.00 73.38 144 GLY A N 1
ATOM 1075 C CA . GLY A 1 144 ? 7.676 -10.572 -3.360 1.00 73.38 144 GLY A CA 1
ATOM 1076 C C . GLY A 1 144 ? 8.738 -10.841 -4.430 1.00 73.38 144 GLY A C 1
ATOM 1077 O O . GLY A 1 144 ? 8.549 -10.563 -5.611 1.00 73.38 144 GLY A O 1
ATOM 1078 N N . ALA A 1 145 ? 9.828 -11.501 -4.026 1.00 80.19 145 ALA A N 1
ATOM 1079 C CA . ALA A 1 145 ? 10.734 -12.240 -4.913 1.00 80.19 145 ALA A CA 1
ATOM 1080 C C . ALA A 1 145 ? 11.161 -11.457 -6.178 1.00 80.19 145 ALA A C 1
ATOM 1082 O O . ALA A 1 145 ? 11.899 -10.470 -6.095 1.00 80.19 145 ALA A O 1
ATOM 1083 N N . ALA A 1 146 ? 10.707 -11.896 -7.358 1.00 86.56 146 ALA A N 1
ATOM 1084 C CA . ALA A 1 146 ? 11.066 -11.304 -8.641 1.00 86.56 146 ALA A CA 1
ATOM 1085 C C . ALA A 1 146 ? 10.498 -9.887 -8.839 1.00 86.56 146 ALA A C 1
ATOM 1087 O O . ALA A 1 146 ? 11.177 -9.060 -9.450 1.00 86.56 146 ALA A O 1
ATOM 1088 N N . SER A 1 147 ? 9.304 -9.575 -8.312 1.00 84.81 147 SER A N 1
ATOM 1089 C CA . SER A 1 147 ? 8.713 -8.237 -8.467 1.00 84.81 147 SER A CA 1
ATOM 1090 C C . SER A 1 147 ? 9.532 -7.195 -7.710 1.00 84.81 147 SER A C 1
ATOM 1092 O O . SER A 1 147 ? 9.899 -6.169 -8.281 1.00 84.81 147 SER A O 1
ATOM 1094 N N . THR A 1 148 ? 9.921 -7.511 -6.471 1.00 84.88 148 THR A N 1
ATOM 1095 C CA . THR A 1 148 ? 10.808 -6.665 -5.665 1.00 84.88 148 THR A CA 1
ATOM 1096 C C . THR A 1 148 ? 12.192 -6.577 -6.303 1.00 84.88 148 THR A C 1
ATOM 1098 O O . THR A 1 148 ? 12.740 -5.488 -6.441 1.00 84.88 148 THR A O 1
ATOM 1101 N N . ALA A 1 149 ? 12.763 -7.696 -6.765 1.00 88.56 149 ALA A N 1
ATOM 1102 C CA . ALA A 1 149 ? 14.096 -7.711 -7.374 1.00 88.56 149 ALA A CA 1
ATOM 1103 C C . ALA A 1 149 ? 14.186 -6.959 -8.711 1.00 88.56 149 ALA A C 1
ATOM 1105 O O . ALA A 1 149 ? 15.282 -6.551 -9.105 1.00 88.56 149 ALA A O 1
ATOM 1106 N N . CYS A 1 150 ? 13.062 -6.749 -9.403 1.00 91.25 150 CYS A N 1
ATOM 1107 C CA . CYS A 1 150 ? 13.018 -5.963 -10.633 1.00 91.25 150 CYS A CA 1
ATOM 1108 C C . CYS A 1 150 ? 13.510 -4.523 -10.406 1.00 91.25 150 CYS A C 1
ATOM 1110 O O . CYS A 1 150 ? 14.216 -3.980 -11.258 1.00 91.25 150 CYS A O 1
ATOM 1112 N N . THR A 1 151 ? 13.235 -3.936 -9.234 1.00 89.94 151 THR A N 1
ATOM 1113 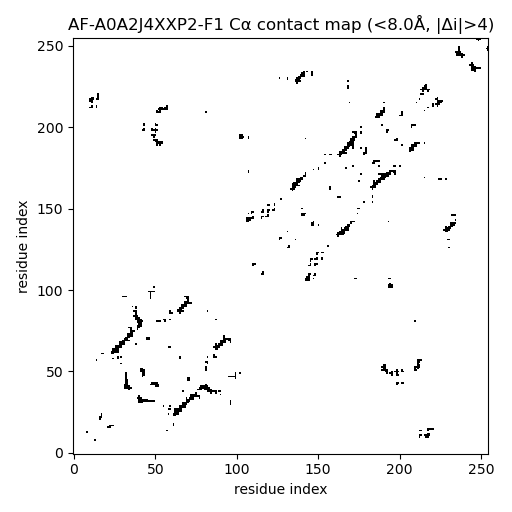C CA . THR A 1 151 ? 13.682 -2.579 -8.860 1.00 89.94 151 THR A CA 1
ATOM 1114 C C . THR A 1 151 ? 15.200 -2.409 -8.979 1.00 89.94 151 THR A C 1
ATOM 1116 O O . THR A 1 151 ? 15.673 -1.405 -9.511 1.00 89.94 151 THR A O 1
ATOM 1119 N N . ARG A 1 152 ? 15.978 -3.437 -8.609 1.00 88.62 152 ARG A N 1
ATOM 1120 C CA . ARG A 1 152 ? 17.448 -3.444 -8.718 1.00 88.62 152 ARG A CA 1
ATOM 1121 C C . ARG A 1 152 ? 17.920 -3.287 -10.161 1.00 88.62 152 ARG A C 1
ATOM 1123 O O . ARG A 1 152 ? 18.923 -2.631 -10.432 1.00 88.62 152 ARG A O 1
ATOM 1130 N N . PHE A 1 153 ? 17.227 -3.933 -11.095 1.00 94.44 153 PHE A N 1
ATOM 1131 C CA . PHE A 1 153 ? 17.567 -3.840 -12.511 1.00 94.44 153 PHE A CA 1
ATOM 1132 C C . PHE A 1 153 ? 17.087 -2.518 -13.111 1.00 94.44 153 PHE A C 1
ATOM 1134 O O . PHE A 1 153 ? 17.800 -1.955 -13.943 1.00 94.44 153 PHE A O 1
ATOM 1141 N N . LEU A 1 154 ? 15.946 -1.995 -12.651 1.00 95.44 154 LEU A N 1
ATOM 1142 C CA . LEU A 1 154 ? 15.450 -0.677 -13.045 1.00 95.44 154 LEU A CA 1
ATOM 1143 C C . LEU A 1 154 ? 16.401 0.444 -12.619 1.00 95.44 154 LEU A C 1
ATOM 1145 O O . LEU A 1 154 ? 16.699 1.287 -13.457 1.00 95.44 154 LEU A O 1
ATOM 1149 N N . GLU A 1 155 ? 16.972 0.411 -11.408 1.00 96.25 155 GLU A N 1
ATOM 1150 C CA . GLU A 1 155 ? 17.933 1.429 -10.943 1.00 96.25 155 GLU A CA 1
ATOM 1151 C C . GLU A 1 155 ? 19.046 1.68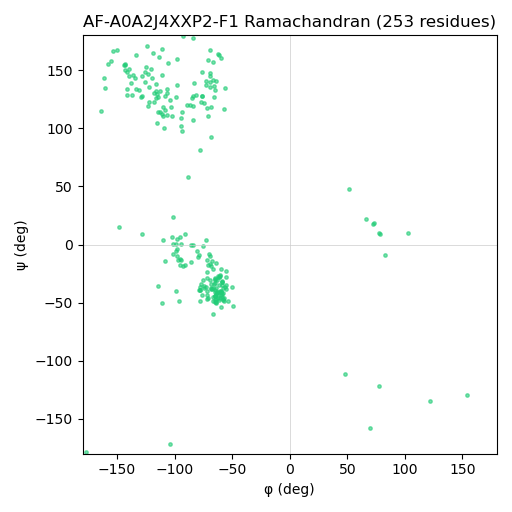6 -11.969 1.00 96.25 155 GLU A C 1
ATOM 1153 O O . GLU A 1 155 ? 19.287 2.821 -12.384 1.00 96.25 155 GLU A O 1
ATOM 1158 N N . SER A 1 156 ? 19.719 0.619 -12.409 1.00 95.88 156 SER A N 1
ATOM 1159 C CA . SER A 1 156 ? 20.839 0.735 -13.348 1.00 95.88 156 SER A CA 1
ATOM 1160 C C . SER A 1 156 ? 20.428 1.351 -14.691 1.00 95.88 156 SER A C 1
ATOM 1162 O O . SER A 1 156 ? 21.187 2.121 -15.281 1.00 95.88 156 SER A O 1
ATOM 1164 N N . ARG A 1 157 ? 19.207 1.059 -15.151 1.00 97.44 157 ARG A N 1
ATOM 1165 C CA . ARG A 1 157 ? 18.650 1.557 -16.415 1.00 97.44 157 ARG A CA 1
ATOM 1166 C C . ARG A 1 157 ? 18.217 3.010 -16.279 1.00 97.44 157 ARG A C 1
ATOM 1168 O O . ARG A 1 157 ? 18.555 3.820 -17.133 1.00 97.44 157 ARG A O 1
ATOM 1175 N N . MET A 1 158 ? 17.557 3.357 -15.176 1.00 98.38 158 MET A N 1
ATOM 1176 C CA . MET A 1 158 ? 17.157 4.729 -14.858 1.00 98.38 158 MET A CA 1
ATOM 1177 C C . MET A 1 158 ? 18.376 5.650 -14.833 1.00 98.38 158 MET A C 1
ATOM 1179 O O . MET A 1 158 ? 18.382 6.682 -15.497 1.00 98.38 158 MET A O 1
ATOM 1183 N N . ARG A 1 159 ? 19.467 5.222 -14.183 1.00 98.19 159 ARG A N 1
ATOM 1184 C CA . ARG A 1 159 ? 20.740 5.962 -14.185 1.00 98.19 159 ARG A CA 1
ATOM 1185 C C . ARG A 1 159 ? 21.344 6.093 -15.581 1.00 98.19 159 ARG A C 1
ATOM 1187 O O . ARG A 1 159 ? 21.771 7.179 -15.955 1.00 98.19 159 ARG A O 1
ATOM 1194 N N . LYS A 1 160 ? 21.378 5.004 -16.355 1.00 97.69 160 LYS A N 1
ATOM 1195 C CA . LYS A 1 160 ? 21.932 4.995 -17.719 1.00 97.69 160 LYS A CA 1
ATOM 1196 C C . LYS A 1 160 ? 21.202 5.965 -18.652 1.00 97.69 160 LYS A C 1
ATOM 1198 O O . LYS A 1 160 ? 21.849 6.612 -19.469 1.00 97.69 160 LYS A O 1
ATOM 1203 N N . HIS A 1 161 ? 19.879 6.045 -18.536 1.00 97.25 161 HIS A N 1
ATOM 1204 C CA . HIS A 1 161 ? 19.030 6.882 -19.389 1.00 97.25 161 HIS A CA 1
ATOM 1205 C C . HIS A 1 161 ? 18.732 8.263 -18.793 1.00 97.25 161 HIS A C 1
ATOM 1207 O O . HIS A 1 161 ? 18.046 9.054 -19.430 1.00 97.25 161 HIS A O 1
ATOM 1213 N N . ASN A 1 162 ? 19.256 8.560 -17.598 1.00 97.81 162 ASN A N 1
ATOM 1214 C CA . ASN A 1 162 ? 18.960 9.777 -16.840 1.00 97.81 162 ASN A CA 1
ATOM 1215 C C . ASN A 1 162 ? 17.445 10.014 -16.675 1.00 97.81 162 ASN A C 1
ATOM 1217 O O . ASN A 1 162 ? 16.938 11.098 -16.950 1.00 97.81 162 ASN A O 1
ATOM 1221 N N . ILE A 1 163 ? 16.737 8.959 -16.269 1.00 98.38 163 ILE A N 1
ATOM 1222 C CA . ILE A 1 163 ? 15.287 8.931 -16.053 1.00 98.38 163 ILE A CA 1
ATOM 1223 C C . ILE A 1 163 ? 15.006 8.913 -14.553 1.00 98.38 163 ILE A C 1
ATOM 1225 O O . ILE A 1 163 ? 15.575 8.097 -13.822 1.00 98.38 163 ILE A O 1
ATOM 1229 N N . VAL A 1 164 ? 14.073 9.752 -14.113 1.00 98.69 164 VAL A N 1
ATOM 1230 C CA . VAL A 1 164 ? 13.542 9.765 -12.748 1.00 98.69 164 VAL A CA 1
ATOM 1231 C C . VAL A 1 164 ? 12.048 9.458 -12.798 1.00 98.69 164 VAL A C 1
ATOM 1233 O O . VAL A 1 164 ? 11.301 10.060 -13.566 1.00 98.69 164 VAL A O 1
ATOM 1236 N N . ALA A 1 165 ? 11.589 8.513 -11.980 1.00 98.75 165 ALA A N 1
ATOM 1237 C CA . ALA A 1 165 ? 10.165 8.229 -11.860 1.00 98.75 165 ALA A CA 1
ATOM 1238 C C . ALA A 1 165 ? 9.456 9.361 -11.097 1.00 98.75 165 ALA A C 1
ATOM 1240 O O . ALA A 1 165 ? 9.971 9.886 -10.102 1.00 98.75 165 ALA A O 1
ATOM 1241 N N . SER A 1 166 ? 8.251 9.730 -11.527 1.00 98.75 166 SER A N 1
ATOM 1242 C CA . SER A 1 166 ? 7.459 10.770 -10.861 1.00 98.75 166 SER A CA 1
ATOM 1243 C C . SER A 1 166 ? 6.904 10.282 -9.525 1.00 98.75 166 SER A C 1
ATOM 1245 O O . SER A 1 166 ? 6.979 10.998 -8.526 1.00 98.75 166 SER A O 1
ATOM 1247 N N . PHE A 1 167 ? 6.391 9.054 -9.472 1.00 98.81 167 PHE A N 1
ATOM 1248 C CA . PHE A 1 167 ? 5.993 8.437 -8.216 1.00 98.81 167 PHE A CA 1
ATOM 1249 C C . PHE A 1 167 ? 6.009 6.910 -8.264 1.00 98.81 167 PHE A C 1
ATOM 1251 O O . PHE A 1 167 ? 5.880 6.307 -9.331 1.00 98.81 167 PHE A O 1
ATOM 1258 N N . ALA A 1 168 ? 6.116 6.302 -7.083 1.00 98.50 168 ALA A N 1
ATOM 1259 C CA . ALA A 1 168 ? 5.751 4.910 -6.867 1.00 98.50 168 ALA A CA 1
ATOM 1260 C C . ALA A 1 168 ? 4.504 4.799 -5.984 1.00 98.50 168 ALA A C 1
ATOM 1262 O O . ALA A 1 168 ? 4.291 5.625 -5.095 1.00 98.50 168 ALA A O 1
ATOM 1263 N N . LEU A 1 169 ? 3.681 3.789 -6.257 1.00 98.56 169 LEU A N 1
ATOM 1264 C CA . LEU A 1 169 ? 2.389 3.564 -5.609 1.00 98.56 169 LEU A CA 1
ATOM 1265 C C . LEU A 1 169 ? 2.308 2.168 -4.996 1.00 98.56 169 LEU A C 1
ATOM 1267 O O . LEU A 1 169 ? 2.892 1.217 -5.515 1.00 98.56 169 LEU A O 1
ATOM 1271 N N . GLY A 1 170 ? 1.487 2.040 -3.959 1.00 96.19 170 GLY A N 1
ATOM 1272 C CA . GLY A 1 170 ? 0.918 0.772 -3.527 1.00 96.19 170 GLY A CA 1
ATOM 1273 C C . GLY A 1 170 ? 1.297 0.497 -2.092 1.00 96.19 170 GLY A C 1
ATOM 1274 O O . GLY A 1 170 ? 1.208 1.393 -1.252 1.00 96.19 170 GLY A O 1
ATOM 1275 N N . GLY A 1 171 ? 1.710 -0.740 -1.827 1.00 95.31 171 GLY A N 1
ATOM 1276 C CA . GLY A 1 171 ? 2.400 -1.019 -0.586 1.00 95.31 171 GLY A CA 1
ATOM 1277 C C . GLY A 1 171 ? 3.902 -0.827 -0.755 1.00 95.31 171 GLY A C 1
ATOM 1278 O O . GLY A 1 171 ? 4.527 -1.464 -1.611 1.00 95.31 171 GLY A O 1
ATOM 1279 N N . ILE A 1 172 ? 4.477 0.083 0.025 1.00 95.31 172 ILE A N 1
ATOM 1280 C CA . ILE A 1 172 ? 5.873 0.485 -0.132 1.00 95.31 172 ILE A CA 1
ATOM 1281 C C . ILE A 1 172 ? 6.797 -0.498 0.590 1.00 95.31 172 ILE A C 1
ATOM 1283 O O . ILE A 1 172 ? 6.523 -0.949 1.699 1.00 95.31 172 ILE A O 1
ATOM 1287 N N . THR A 1 173 ? 7.915 -0.828 -0.058 1.00 92.56 173 THR A N 1
ATOM 1288 C CA . THR A 1 173 ? 9.001 -1.645 0.506 1.00 92.56 173 THR A CA 1
ATOM 1289 C C . THR A 1 173 ? 10.261 -0.803 0.672 1.00 92.56 173 THR A C 1
ATOM 1291 O O . THR A 1 173 ? 10.439 0.201 -0.026 1.00 92.56 173 THR A O 1
ATOM 1294 N N . GLY A 1 174 ? 11.198 -1.257 1.501 1.00 91.00 174 GLY A N 1
ATOM 1295 C CA . GLY A 1 174 ? 12.509 -0.633 1.666 1.00 91.00 174 GLY A CA 1
ATOM 1296 C C . GLY A 1 174 ? 13.289 -0.486 0.353 1.00 91.00 174 GLY A C 1
ATOM 1297 O O . GLY A 1 174 ? 14.053 0.459 0.202 1.00 91.00 174 GLY A O 1
ATOM 1298 N N . SER A 1 175 ? 13.059 -1.359 -0.638 1.00 90.81 175 SER A N 1
ATOM 1299 C CA . SER A 1 175 ? 13.690 -1.227 -1.963 1.00 90.81 175 SER A CA 1
ATOM 1300 C C . SER A 1 175 ? 13.184 -0.014 -2.750 1.00 90.81 175 SER A C 1
ATOM 1302 O O . SER A 1 175 ? 13.963 0.658 -3.418 1.00 90.81 175 SER A O 1
ATOM 1304 N N . ILE A 1 176 ? 11.892 0.303 -2.637 1.00 95.56 176 ILE A N 1
ATOM 1305 C CA . ILE A 1 176 ? 11.298 1.491 -3.257 1.00 95.56 176 ILE A CA 1
ATOM 1306 C C . ILE A 1 176 ? 11.711 2.753 -2.491 1.00 95.56 176 ILE A C 1
ATOM 1308 O O . ILE A 1 176 ? 12.004 3.772 -3.117 1.00 95.56 176 ILE A O 1
ATOM 1312 N N . VAL A 1 177 ? 11.806 2.669 -1.159 1.00 95.69 177 VAL A N 1
ATOM 1313 C CA . VAL A 1 177 ? 12.373 3.743 -0.329 1.00 95.69 177 VAL A CA 1
ATOM 1314 C C . VAL A 1 177 ? 13.807 4.065 -0.741 1.00 95.69 177 VAL A C 1
ATOM 1316 O O . VAL A 1 177 ? 14.115 5.228 -0.965 1.00 95.69 177 VAL A O 1
ATOM 1319 N N . ASP A 1 178 ? 14.666 3.061 -0.909 1.00 95.12 178 ASP A N 1
ATOM 1320 C CA . ASP A 1 178 ? 16.060 3.259 -1.323 1.00 95.12 178 ASP A CA 1
ATOM 1321 C C . ASP A 1 178 ? 16.157 3.988 -2.677 1.00 95.12 178 ASP A C 1
ATOM 1323 O O . ASP A 1 178 ? 16.933 4.933 -2.826 1.00 95.12 178 ASP A O 1
ATOM 1327 N N . LEU A 1 179 ? 15.313 3.635 -3.656 1.00 97.06 179 LEU A N 1
ATOM 1328 C CA . LEU A 1 179 ? 15.249 4.364 -4.929 1.00 97.06 179 LEU A CA 1
ATOM 1329 C C . LEU A 1 179 ? 14.773 5.813 -4.760 1.00 97.06 179 LEU A C 1
ATOM 1331 O O . LEU A 1 179 ? 15.278 6.704 -5.449 1.00 97.06 179 LEU A O 1
ATOM 1335 N N . HIS A 1 180 ? 13.822 6.060 -3.860 1.00 98.38 180 HIS A N 1
ATOM 1336 C CA . HIS A 1 180 ? 13.369 7.409 -3.536 1.00 98.38 180 HIS A CA 1
ATOM 1337 C C . HIS A 1 180 ? 14.490 8.250 -2.912 1.00 98.38 180 HIS A C 1
ATOM 1339 O O . HIS A 1 180 ? 14.784 9.338 -3.404 1.00 98.38 180 HIS A O 1
ATOM 1345 N N . GLU A 1 181 ? 15.183 7.724 -1.903 1.00 98.00 181 GLU A N 1
ATOM 1346 C CA . GLU A 1 181 ? 16.286 8.414 -1.220 1.00 98.00 181 GLU A CA 1
ATOM 1347 C C . GLU A 1 181 ? 17.487 8.663 -2.148 1.00 98.00 181 GLU A C 1
ATOM 1349 O O . GLU A 1 181 ? 18.183 9.672 -2.025 1.00 98.00 181 GLU A O 1
ATOM 1354 N N . LYS A 1 182 ? 17.694 7.797 -3.147 1.00 98.25 182 LYS A N 1
ATOM 1355 C CA . LYS A 1 182 ? 18.675 7.983 -4.230 1.00 98.25 182 LYS A CA 1
ATOM 1356 C C . LYS A 1 182 ? 18.259 9.009 -5.294 1.00 98.25 182 LYS A C 1
ATOM 1358 O O . LYS A 1 182 ? 19.021 9.218 -6.242 1.00 98.25 182 LYS A O 1
ATOM 1363 N N . GLY A 1 183 ? 17.074 9.611 -5.181 1.00 98.38 183 GLY A N 1
ATOM 1364 C CA . GLY A 1 183 ? 16.542 10.588 -6.135 1.00 98.38 183 GLY A CA 1
ATOM 1365 C C . GLY A 1 183 ? 16.071 9.985 -7.461 1.00 98.38 183 GLY A C 1
ATOM 1366 O O . GLY A 1 183 ? 15.950 10.702 -8.449 1.00 98.38 183 GLY A O 1
ATOM 1367 N N . LEU A 1 184 ? 15.830 8.671 -7.508 1.00 98.50 184 LEU A N 1
ATOM 1368 C CA . LEU A 1 184 ? 15.336 7.977 -8.701 1.00 98.50 184 LEU A CA 1
ATOM 1369 C C . LEU A 1 184 ? 13.808 7.904 -8.739 1.00 98.50 184 LEU A C 1
ATOM 1371 O O . LEU A 1 184 ? 13.237 7.691 -9.803 1.00 98.50 184 LEU A O 1
ATOM 1375 N N . ILE A 1 185 ? 13.137 8.119 -7.609 1.00 98.69 185 ILE A N 1
ATOM 1376 C CA . ILE A 1 185 ? 11.681 8.247 -7.528 1.00 98.69 185 ILE A CA 1
ATOM 1377 C C . ILE A 1 185 ? 11.376 9.538 -6.779 1.00 98.69 185 ILE A C 1
ATOM 1379 O O . ILE A 1 185 ? 11.890 9.750 -5.687 1.00 98.69 185 ILE A O 1
ATOM 1383 N N . THR A 1 186 ? 10.540 10.404 -7.344 1.00 98.69 186 THR A N 1
ATOM 1384 C CA . THR A 1 186 ? 10.278 11.726 -6.752 1.00 98.69 186 THR A CA 1
ATOM 1385 C C . THR A 1 186 ? 9.316 11.653 -5.565 1.00 98.69 186 THR A C 1
ATOM 1387 O O . THR A 1 186 ? 9.509 12.361 -4.579 1.00 98.69 186 THR A O 1
ATOM 1390 N N . LYS A 1 187 ? 8.283 10.804 -5.632 1.00 98.81 187 LYS A N 1
ATOM 1391 C CA . LYS A 1 187 ? 7.247 10.701 -4.595 1.00 98.81 187 LYS A CA 1
ATOM 1392 C C . LYS A 1 187 ? 6.844 9.256 -4.323 1.00 98.81 187 LYS A C 1
ATOM 1394 O O . LYS A 1 187 ? 6.766 8.459 -5.252 1.00 98.81 187 LYS A O 1
ATOM 1399 N N . LEU A 1 188 ? 6.533 8.926 -3.077 1.00 98.81 188 LEU A N 1
ATOM 1400 C CA . LEU A 1 188 ? 5.946 7.639 -2.706 1.00 98.81 188 LEU A CA 1
ATOM 1401 C C . LEU A 1 188 ? 4.516 7.870 -2.223 1.00 98.81 188 LEU A C 1
ATOM 1403 O O . LEU A 1 188 ? 4.275 8.777 -1.429 1.00 98.81 188 LEU A O 1
ATOM 1407 N N . LEU A 1 189 ? 3.577 7.077 -2.728 1.00 98.81 189 LEU A N 1
ATOM 1408 C CA . LEU A 1 189 ? 2.175 7.088 -2.327 1.00 98.81 189 LEU A CA 1
ATOM 1409 C C . LEU A 1 189 ? 1.856 5.743 -1.670 1.00 98.81 189 LEU A C 1
ATOM 1411 O O . LEU A 1 189 ? 1.749 4.725 -2.358 1.00 98.81 189 LEU A O 1
ATOM 1415 N N . ASP A 1 190 ? 1.744 5.750 -0.344 1.00 98.50 190 ASP A N 1
ATOM 1416 C CA . ASP A 1 190 ? 1.733 4.543 0.480 1.00 98.50 190 ASP A CA 1
ATOM 1417 C C . ASP A 1 190 ? 0.364 4.284 1.107 1.00 98.50 190 ASP A C 1
ATOM 1419 O O . ASP A 1 190 ? -0.090 5.013 1.994 1.00 98.50 190 ASP A O 1
ATOM 1423 N N . THR A 1 191 ? -0.293 3.213 0.666 1.00 98.25 191 THR A N 1
ATOM 1424 C CA . THR A 1 191 ? -1.522 2.717 1.304 1.00 98.25 191 THR A CA 1
ATOM 1425 C C . THR A 1 191 ? -1.244 1.614 2.332 1.00 98.25 191 THR A C 1
ATOM 1427 O O . THR A 1 191 ? -2.135 1.265 3.106 1.00 98.25 191 THR A O 1
ATOM 1430 N N . GLN A 1 192 ? -0.024 1.059 2.332 1.00 96.94 192 GLN A N 1
ATOM 1431 C CA . GLN A 1 192 ? 0.415 -0.015 3.217 1.00 96.94 192 GLN A CA 1
ATOM 1432 C C . GLN A 1 192 ? 1.945 -0.155 3.234 1.00 96.94 192 GLN A C 1
ATOM 1434 O O . GLN A 1 192 ? 2.544 -0.641 2.276 1.00 96.94 192 GLN A O 1
ATOM 1439 N N . SER A 1 193 ? 2.594 0.107 4.361 1.00 94.88 193 SER A N 1
ATOM 1440 C CA . SER A 1 193 ? 4.032 -0.154 4.462 1.00 94.88 193 SER A CA 1
ATOM 1441 C C . SER A 1 193 ? 4.283 -1.661 4.662 1.00 94.88 193 SER A C 1
ATOM 1443 O O . SER A 1 193 ? 3.756 -2.270 5.593 1.00 94.88 193 SER A O 1
ATOM 1445 N N . PHE A 1 194 ? 5.066 -2.293 3.780 1.00 91.31 194 PHE A N 1
ATOM 1446 C CA . PHE A 1 194 ? 5.324 -3.746 3.817 1.00 91.31 194 PHE A CA 1
ATOM 1447 C C . PHE A 1 194 ? 6.480 -4.161 4.729 1.00 91.31 194 PHE A C 1
ATOM 1449 O O . PHE A 1 194 ? 6.637 -5.348 5.006 1.00 91.31 194 PHE A O 1
ATOM 1456 N N . ASP A 1 195 ? 7.318 -3.217 5.151 1.00 89.38 195 ASP A N 1
ATOM 1457 C CA . ASP A 1 195 ? 8.440 -3.471 6.046 1.00 89.38 195 ASP A CA 1
ATOM 1458 C C . ASP A 1 195 ? 8.754 -2.247 6.918 1.00 89.38 195 ASP A C 1
ATOM 1460 O O . ASP A 1 195 ? 8.261 -1.137 6.695 1.00 89.38 195 ASP A O 1
ATOM 1464 N N . GLY A 1 196 ? 9.588 -2.455 7.942 1.00 89.31 196 GLY A N 1
ATOM 1465 C CA . GLY A 1 196 ? 9.950 -1.395 8.883 1.00 89.31 196 GLY A CA 1
ATOM 1466 C C . GLY A 1 196 ? 10.693 -0.218 8.241 1.00 89.31 196 GLY A C 1
ATOM 1467 O O . GLY A 1 196 ? 10.572 0.899 8.735 1.00 89.31 196 GLY A O 1
ATOM 1468 N N . ALA A 1 197 ? 11.413 -0.432 7.131 1.00 91.38 197 ALA A N 1
ATOM 1469 C CA . ALA A 1 197 ? 12.104 0.648 6.426 1.00 91.38 197 ALA A CA 1
ATOM 1470 C C . ALA A 1 197 ? 11.104 1.561 5.701 1.00 91.38 197 ALA A C 1
ATOM 1472 O O . ALA A 1 197 ? 11.244 2.782 5.746 1.00 91.38 197 ALA A O 1
ATOM 1473 N N . ALA A 1 198 ? 10.061 0.989 5.093 1.00 93.62 198 ALA A N 1
ATOM 1474 C CA . ALA A 1 198 ? 8.940 1.748 4.550 1.00 93.62 198 ALA A CA 1
ATOM 1475 C C . ALA A 1 198 ? 8.196 2.531 5.640 1.00 93.62 198 ALA A C 1
ATOM 1477 O O . ALA A 1 198 ? 8.009 3.738 5.484 1.00 93.62 198 ALA A O 1
ATOM 1478 N N . GLY A 1 199 ? 7.868 1.893 6.769 1.00 93.56 199 GLY A N 1
ATOM 1479 C CA . GLY A 1 199 ? 7.194 2.569 7.883 1.00 93.56 199 GLY A CA 1
ATOM 1480 C C . GLY A 1 199 ? 8.026 3.704 8.497 1.00 93.56 199 GLY A C 1
ATOM 1481 O O . GLY A 1 199 ? 7.508 4.783 8.774 1.00 93.56 199 GLY A O 1
ATOM 1482 N N . GLU A 1 200 ? 9.336 3.507 8.661 1.00 93.81 200 GLU A N 1
ATOM 1483 C CA . GLU A 1 200 ? 10.247 4.551 9.145 1.00 93.81 200 GLU A CA 1
ATOM 1484 C C . GLU A 1 200 ? 10.420 5.688 8.130 1.00 93.81 200 GLU A C 1
ATOM 1486 O O . GLU A 1 200 ? 10.481 6.859 8.510 1.00 93.81 200 GLU A O 1
ATOM 1491 N N . SER A 1 201 ? 10.472 5.354 6.841 1.00 96.69 201 SER A N 1
ATOM 1492 C CA . SER A 1 201 ? 10.533 6.332 5.760 1.00 96.69 201 SER A CA 1
ATOM 1493 C C . SER A 1 201 ? 9.284 7.205 5.727 1.00 96.69 201 SER A C 1
ATOM 1495 O O . SER A 1 201 ? 9.420 8.420 5.626 1.00 96.69 201 SER A O 1
ATOM 1497 N N . LEU A 1 202 ? 8.092 6.624 5.888 1.00 97.12 202 LEU A N 1
ATOM 1498 C CA . LEU A 1 202 ? 6.836 7.377 5.935 1.00 97.12 202 LEU A CA 1
ATOM 1499 C C . LEU A 1 202 ? 6.845 8.427 7.057 1.00 97.12 202 LEU A C 1
ATOM 1501 O O . LEU A 1 202 ? 6.378 9.546 6.870 1.00 97.12 202 LEU A O 1
ATOM 1505 N N . ALA A 1 203 ? 7.447 8.098 8.202 1.00 94.50 203 ALA A N 1
ATOM 1506 C CA . ALA A 1 203 ? 7.553 9.007 9.340 1.00 94.50 203 ALA A CA 1
ATOM 1507 C C . ALA A 1 203 ? 8.546 10.170 9.128 1.00 94.50 203 ALA A C 1
ATOM 1509 O O . ALA A 1 203 ? 8.458 11.185 9.820 1.00 94.50 203 ALA A O 1
ATOM 1510 N N . LYS A 1 204 ? 9.528 10.021 8.229 1.00 95.25 204 LYS A N 1
ATOM 1511 C CA . LYS A 1 204 ? 10.667 10.952 8.094 1.00 95.25 204 LYS A CA 1
ATOM 1512 C C . LYS A 1 204 ? 10.699 11.714 6.776 1.00 95.25 204 LYS A C 1
ATOM 1514 O O . LYS A 1 204 ? 11.145 12.860 6.748 1.00 95.25 204 LYS A O 1
ATOM 1519 N N . ASN A 1 205 ? 10.288 11.077 5.686 1.00 97.19 205 ASN A N 1
ATOM 1520 C CA . ASN A 1 205 ? 10.444 11.601 4.338 1.00 97.19 205 ASN A CA 1
ATOM 1521 C C . ASN A 1 205 ? 9.175 12.363 3.921 1.00 97.19 205 ASN A C 1
ATOM 1523 O O . ASN A 1 205 ? 8.139 11.743 3.706 1.00 97.19 205 ASN A O 1
ATOM 1527 N N . PRO A 1 206 ? 9.230 13.693 3.711 1.00 96.75 206 PRO A N 1
ATOM 1528 C CA . PRO A 1 206 ? 8.042 14.500 3.394 1.00 96.75 206 PRO A CA 1
ATOM 1529 C C . PRO A 1 206 ? 7.430 14.196 2.014 1.00 96.75 206 PRO A C 1
ATOM 1531 O O . PRO A 1 206 ? 6.320 14.629 1.704 1.00 96.75 206 PRO A O 1
ATOM 1534 N N . HIS A 1 207 ? 8.162 13.481 1.158 1.00 98.44 207 HIS A N 1
ATOM 1535 C CA . HIS A 1 207 ? 7.695 13.017 -0.148 1.00 98.44 207 HIS A CA 1
ATOM 1536 C C . HIS A 1 207 ? 7.223 11.559 -0.134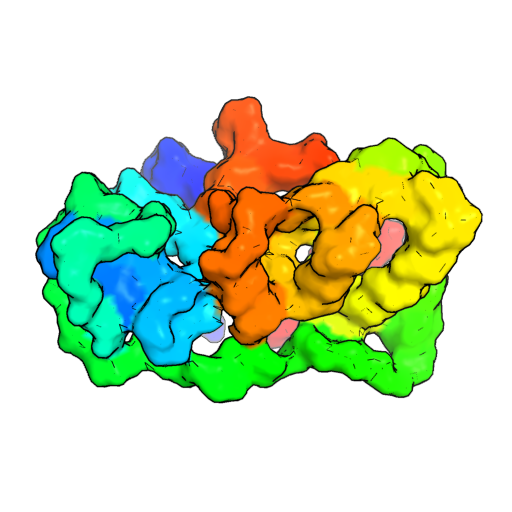 1.00 98.44 207 HIS A C 1
ATOM 1538 O O . HIS A 1 207 ? 6.762 11.068 -1.165 1.00 98.44 207 HIS A O 1
ATOM 1544 N N . HIS A 1 208 ? 7.274 10.901 1.025 1.00 98.50 208 HIS A N 1
ATOM 1545 C CA . HIS A 1 208 ? 6.585 9.651 1.288 1.00 98.50 208 HIS A CA 1
ATOM 1546 C C . HIS A 1 208 ? 5.247 9.981 1.949 1.00 98.50 208 HIS A C 1
ATOM 1548 O O . HIS A 1 208 ? 5.197 10.480 3.067 1.00 98.50 208 HIS A O 1
ATOM 1554 N N . VAL A 1 209 ? 4.160 9.795 1.206 1.00 98.44 209 VAL A N 1
ATOM 1555 C CA . VAL A 1 209 ? 2.833 10.290 1.573 1.00 98.44 209 VAL A CA 1
ATOM 1556 C C . VAL A 1 209 ? 1.887 9.123 1.791 1.00 98.44 209 VAL A C 1
ATOM 1558 O O . VAL A 1 209 ? 1.693 8.301 0.899 1.00 98.44 209 VAL A O 1
ATOM 1561 N N . GLU A 1 210 ? 1.258 9.100 2.959 1.00 98.62 210 GLU A N 1
ATOM 1562 C CA . GLU A 1 210 ? 0.187 8.165 3.284 1.00 98.62 210 GLU A CA 1
ATOM 1563 C C . GLU A 1 210 ? -1.081 8.479 2.478 1.00 98.62 210 GLU A C 1
ATOM 1565 O O . GLU A 1 210 ? -1.491 9.638 2.361 1.00 98.62 210 GLU A O 1
ATOM 1570 N N . ILE A 1 211 ? -1.724 7.443 1.935 1.00 98.69 211 ILE A N 1
ATOM 1571 C CA . ILE A 1 211 ? -3.005 7.557 1.233 1.00 98.69 211 ILE A CA 1
ATOM 1572 C C . ILE A 1 211 ? -3.990 6.465 1.664 1.00 98.69 211 ILE A C 1
ATOM 1574 O O . ILE A 1 211 ? -3.634 5.301 1.858 1.00 98.69 211 ILE A O 1
ATOM 1578 N N . SER A 1 212 ? -5.274 6.817 1.742 1.00 98.62 212 SER A N 1
ATOM 1579 C CA . SER A 1 212 ? -6.320 5.831 2.016 1.00 98.62 212 SER A CA 1
ATOM 1580 C C . SER A 1 212 ? -6.542 4.896 0.828 1.00 98.62 212 SER A C 1
ATOM 1582 O O . SER A 1 212 ? -6.290 5.253 -0.326 1.00 98.62 212 SER A O 1
ATOM 1584 N N . THR A 1 213 ? -7.119 3.721 1.078 1.00 98.31 213 THR A N 1
ATOM 1585 C CA . THR A 1 213 ? -7.471 2.776 0.005 1.00 98.31 213 THR A CA 1
ATOM 1586 C C . THR A 1 213 ? -8.471 3.370 -0.994 1.00 98.31 213 THR A C 1
ATOM 1588 O O . THR A 1 213 ? -8.478 2.998 -2.169 1.00 98.31 213 THR A O 1
ATOM 1591 N N . SER A 1 214 ? -9.283 4.342 -0.556 1.00 98.19 214 SER A N 1
ATOM 1592 C CA . SER A 1 214 ? -10.169 5.095 -1.447 1.00 98.19 214 SER A CA 1
ATOM 1593 C C . SER A 1 214 ? -9.398 5.943 -2.456 1.00 98.19 214 SER A C 1
ATOM 1595 O O . SER A 1 214 ? -9.813 6.027 -3.605 1.00 98.19 214 SER A O 1
ATOM 1597 N N . VAL A 1 215 ? -8.307 6.583 -2.031 1.00 98.50 215 VAL A N 1
ATOM 1598 C CA . VAL A 1 215 ? -7.432 7.366 -2.917 1.00 98.50 215 VAL A CA 1
ATOM 1599 C C . VAL A 1 215 ? -6.568 6.437 -3.769 1.00 98.50 215 VAL A C 1
ATOM 1601 O O . VAL A 1 215 ? -6.253 6.765 -4.906 1.00 98.50 215 VAL A O 1
ATOM 1604 N N . TYR A 1 216 ? -6.216 5.261 -3.251 1.00 98.69 216 TYR A N 1
ATOM 1605 C CA . TYR A 1 216 ? -5.406 4.271 -3.952 1.00 98.69 216 TYR A CA 1
ATOM 1606 C C . TYR A 1 216 ? -6.115 3.658 -5.169 1.00 98.69 216 TYR A C 1
ATOM 1608 O O . TYR A 1 216 ? -5.584 3.777 -6.273 1.00 98.69 216 TYR A O 1
ATOM 1616 N N . ALA A 1 217 ? -7.269 2.999 -4.975 1.00 98.44 217 ALA A N 1
ATOM 1617 C CA . ALA A 1 217 ? -7.810 2.073 -5.982 1.00 98.44 217 ALA A CA 1
ATOM 1618 C C . ALA A 1 217 ? -9.347 1.960 -6.055 1.00 98.44 217 ALA A C 1
ATOM 1620 O O . ALA A 1 217 ? -9.853 0.994 -6.624 1.00 98.44 217 ALA A O 1
ATOM 1621 N N . ASN A 1 218 ? -10.119 2.879 -5.464 1.00 98.19 218 ASN A N 1
ATOM 1622 C CA . ASN A 1 218 ? -11.586 2.793 -5.503 1.00 98.19 218 ASN A CA 1
ATOM 1623 C C . ASN A 1 218 ? -12.136 3.113 -6.914 1.00 98.19 218 ASN A C 1
ATOM 1625 O O . ASN A 1 218 ? -12.013 4.257 -7.352 1.00 98.19 218 ASN A O 1
ATOM 1629 N N . PRO A 1 219 ? -12.812 2.166 -7.596 1.00 97.31 219 PRO A N 1
ATOM 1630 C CA . PRO A 1 219 ? -13.317 2.368 -8.957 1.00 97.31 219 PRO A CA 1
ATOM 1631 C C . PRO A 1 219 ? -14.477 3.372 -9.055 1.00 97.31 219 PRO A C 1
ATOM 1633 O O . PRO A 1 219 ? -14.792 3.833 -10.148 1.00 97.31 219 PRO A O 1
ATOM 1636 N N . ALA A 1 220 ? -15.139 3.691 -7.939 1.00 96.19 220 ALA A N 1
ATOM 1637 C CA . ALA A 1 220 ? -16.213 4.682 -7.883 1.00 96.19 220 ALA A CA 1
ATOM 1638 C C . ALA A 1 220 ? -15.736 6.058 -7.389 1.00 96.19 220 ALA A C 1
ATOM 1640 O O . ALA A 1 220 ? -16.521 7.011 -7.364 1.00 96.19 220 ALA A O 1
ATOM 1641 N N . ALA A 1 221 ? -14.464 6.186 -6.996 1.00 95.69 221 ALA A N 1
ATOM 1642 C CA . ALA A 1 221 ? -13.920 7.461 -6.561 1.00 95.69 221 ALA A CA 1
ATOM 1643 C C . ALA A 1 221 ? -13.851 8.460 -7.723 1.00 95.69 221 ALA A C 1
ATOM 1645 O O . ALA A 1 221 ? -13.751 8.103 -8.894 1.00 95.69 221 ALA A O 1
ATOM 1646 N N . LYS A 1 222 ? -13.832 9.756 -7.387 1.00 97.31 222 LYS A N 1
ATOM 1647 C CA . LYS A 1 222 ? -13.629 10.828 -8.379 1.00 97.31 222 LYS A CA 1
ATOM 1648 C C . LYS A 1 222 ? -12.284 10.712 -9.109 1.00 97.31 222 LYS A C 1
ATOM 1650 O O . LYS A 1 222 ? -12.157 11.226 -10.215 1.00 97.31 222 LYS A O 1
ATOM 1655 N N . ALA A 1 223 ? -11.293 10.109 -8.457 1.00 96.50 223 ALA A N 1
ATOM 1656 C CA . ALA A 1 223 ? -10.004 9.729 -9.016 1.00 96.50 223 ALA A CA 1
ATOM 1657 C C . ALA A 1 223 ? -9.354 8.682 -8.101 1.00 96.50 223 ALA A C 1
ATOM 1659 O O . ALA A 1 223 ? -9.448 8.813 -6.876 1.00 96.50 223 ALA A O 1
ATOM 1660 N N . ALA A 1 224 ? -8.654 7.710 -8.686 1.00 97.94 224 ALA A N 1
ATOM 1661 C CA . ALA A 1 224 ? -7.790 6.781 -7.969 1.00 97.94 224 ALA A CA 1
ATOM 1662 C C . ALA A 1 224 ? -6.338 6.906 -8.461 1.00 97.94 224 ALA A C 1
ATOM 1664 O O . ALA A 1 224 ? -6.074 7.120 -9.645 1.00 97.94 224 ALA A O 1
ATOM 1665 N N . CYS A 1 225 ? -5.366 6.780 -7.556 1.00 98.31 225 CYS A N 1
ATOM 1666 C CA . CYS A 1 225 ? -3.948 6.856 -7.898 1.00 98.31 225 CYS A CA 1
ATOM 1667 C C . CYS A 1 225 ? -3.518 5.726 -8.842 1.00 98.31 225 CYS A C 1
ATOM 1669 O O . CYS A 1 225 ? -2.636 5.954 -9.669 1.00 98.31 225 CYS A O 1
ATOM 1671 N N . CYS A 1 226 ? -4.144 4.544 -8.764 1.00 97.94 226 CYS A N 1
ATOM 1672 C CA . CYS A 1 226 ? -3.849 3.438 -9.676 1.00 97.94 226 CYS A CA 1
ATOM 1673 C C . CYS A 1 226 ? -4.147 3.779 -11.145 1.00 97.94 226 CYS A C 1
ATOM 1675 O O . CYS A 1 226 ? -3.438 3.299 -12.023 1.00 97.94 226 CYS A O 1
ATOM 1677 N N . ASP A 1 227 ? -5.095 4.684 -11.419 1.00 97.81 227 ASP A N 1
ATOM 1678 C CA . ASP A 1 227 ? -5.435 5.136 -12.781 1.00 97.81 227 ASP A CA 1
ATOM 1679 C C . ASP A 1 227 ? -4.330 6.000 -13.413 1.00 97.81 227 ASP A C 1
ATOM 1681 O O . ASP A 1 227 ? -4.397 6.387 -14.582 1.00 97.81 227 ASP A O 1
ATOM 1685 N N . ARG A 1 228 ? -3.321 6.367 -12.618 1.00 97.94 228 ARG A N 1
ATOM 1686 C CA . ARG A 1 228 ? -2.185 7.196 -13.022 1.00 97.94 228 ARG A CA 1
ATOM 1687 C C . ARG A 1 228 ? -0.876 6.417 -13.092 1.00 97.94 228 ARG A C 1
ATOM 1689 O O . ARG A 1 228 ? 0.140 7.056 -13.333 1.00 97.94 228 ARG A O 1
ATOM 1696 N N . VAL A 1 229 ? -0.898 5.099 -12.874 1.00 98.31 229 VAL A N 1
ATOM 1697 C CA . VAL A 1 229 ? 0.288 4.233 -12.926 1.00 98.31 229 VAL A CA 1
ATOM 1698 C C . VAL A 1 229 ? 0.565 3.792 -14.364 1.00 98.31 229 VAL A C 1
ATOM 1700 O O . VAL A 1 229 ? -0.305 3.220 -15.012 1.00 98.31 229 VAL A O 1
ATOM 1703 N N . ASP A 1 230 ? 1.786 4.017 -14.854 1.00 98.50 230 ASP A N 1
ATOM 1704 C CA . ASP A 1 230 ? 2.210 3.573 -16.188 1.00 98.50 230 ASP A CA 1
ATOM 1705 C C . ASP A 1 230 ? 2.544 2.073 -16.202 1.00 98.50 230 ASP A C 1
ATOM 1707 O O . ASP A 1 230 ? 2.264 1.378 -17.177 1.00 98.50 230 ASP A O 1
ATOM 1711 N N . ILE A 1 231 ? 3.179 1.569 -15.135 1.00 97.94 231 ILE A N 1
ATOM 1712 C CA . ILE A 1 231 ? 3.708 0.200 -15.071 1.00 97.94 231 ILE A CA 1
ATOM 1713 C C . ILE A 1 231 ? 3.399 -0.445 -13.722 1.00 97.94 231 ILE A C 1
ATOM 1715 O O . ILE A 1 231 ? 3.761 0.081 -12.671 1.00 97.94 231 ILE A O 1
ATOM 1719 N N . VAL A 1 232 ? 2.820 -1.646 -13.748 1.00 96.94 232 VAL A N 1
ATOM 1720 C CA . VAL A 1 232 ? 2.639 -2.480 -12.556 1.00 96.94 232 VAL A CA 1
ATOM 1721 C C . VAL A 1 232 ? 3.308 -3.841 -12.732 1.00 96.94 232 VAL A C 1
ATOM 1723 O O . VAL A 1 232 ? 3.184 -4.477 -13.777 1.00 96.94 232 VAL A O 1
ATOM 1726 N N . ILE A 1 233 ? 4.023 -4.294 -11.701 1.00 94.69 233 ILE A N 1
ATOM 1727 C CA . ILE A 1 233 ? 4.648 -5.621 -11.654 1.00 94.69 233 ILE A CA 1
ATOM 1728 C C . ILE A 1 233 ? 3.909 -6.472 -10.626 1.00 94.69 233 ILE A C 1
ATOM 1730 O O . ILE A 1 233 ? 4.022 -6.226 -9.424 1.00 94.69 233 ILE A O 1
ATOM 1734 N N . LEU A 1 234 ? 3.176 -7.479 -11.101 1.00 93.25 234 LEU A N 1
ATOM 1735 C CA . LEU A 1 234 ? 2.373 -8.386 -10.279 1.00 93.25 234 LEU A CA 1
ATOM 1736 C C . LEU A 1 234 ? 2.963 -9.803 -10.254 1.00 93.25 234 LEU A C 1
ATOM 1738 O O . LEU A 1 234 ? 3.856 -10.142 -11.031 1.00 93.25 234 LEU A O 1
ATOM 1742 N N . SER A 1 235 ? 2.443 -10.628 -9.349 1.00 90.81 235 SER A N 1
ATOM 1743 C CA . SER A 1 235 ? 2.693 -12.068 -9.282 1.00 90.81 235 SER A CA 1
ATOM 1744 C C . SER A 1 235 ? 1.390 -12.845 -9.463 1.00 90.81 235 SER A C 1
ATOM 1746 O O . SER A 1 235 ? 0.302 -12.287 -9.341 1.00 90.81 235 SER A O 1
ATOM 1748 N N . ALA A 1 236 ? 1.511 -14.138 -9.739 1.00 92.56 236 ALA A N 1
ATOM 1749 C CA . ALA A 1 236 ? 0.390 -15.039 -9.967 1.00 92.56 236 ALA A CA 1
ATOM 1750 C C . ALA A 1 236 ? 0.661 -16.389 -9.297 1.00 92.56 236 ALA A C 1
ATOM 1752 O O . ALA A 1 236 ? 1.823 -16.792 -9.194 1.00 92.56 236 ALA A O 1
ATOM 1753 N N . LEU A 1 237 ? -0.401 -17.083 -8.882 1.00 92.31 237 LEU A N 1
ATOM 1754 C CA . LEU A 1 237 ? -0.334 -18.525 -8.636 1.00 92.31 237 LEU A CA 1
ATOM 1755 C C . LEU A 1 237 ? -0.378 -19.259 -9.977 1.00 92.31 237 LEU A C 1
ATOM 1757 O O . LEU A 1 237 ? 0.476 -20.095 -10.258 1.00 92.31 237 LEU A O 1
ATOM 1761 N N . GLU A 1 238 ? -1.337 -18.883 -10.825 1.00 94.88 238 GLU A N 1
ATOM 1762 C CA . GLU A 1 238 ? -1.549 -19.461 -12.151 1.00 94.88 238 GLU A CA 1
ATOM 1763 C C . GLU A 1 238 ? -1.990 -18.378 -13.145 1.00 94.88 238 GLU A C 1
ATOM 1765 O O . GLU A 1 238 ? -2.560 -17.350 -12.763 1.00 94.88 238 GLU A O 1
ATOM 1770 N N . ILE A 1 239 ? -1.724 -18.622 -14.427 1.00 97.25 239 ILE A N 1
ATOM 1771 C CA . ILE A 1 239 ? -2.186 -17.809 -15.553 1.00 97.25 239 ILE A CA 1
ATOM 1772 C C . ILE A 1 239 ? -2.567 -18.741 -16.705 1.00 97.25 239 ILE A C 1
ATOM 1774 O O . ILE A 1 239 ? -1.826 -19.681 -17.005 1.00 97.25 239 ILE A O 1
ATOM 1778 N N . ASP A 1 240 ? -3.720 -18.506 -17.326 1.00 97.56 240 ASP A N 1
ATOM 1779 C CA . ASP A 1 240 ? -4.172 -19.278 -18.488 1.00 97.56 240 ASP A CA 1
ATOM 1780 C C . ASP A 1 240 ? -3.750 -18.631 -19.824 1.00 97.56 240 ASP A C 1
ATOM 1782 O O . ASP A 1 240 ? -3.087 -17.592 -19.867 1.00 97.56 240 ASP A O 1
ATOM 1786 N N . THR A 1 241 ? -4.099 -19.265 -20.948 1.00 98.00 241 THR A N 1
ATOM 1787 C CA . THR A 1 241 ? -3.752 -18.770 -22.293 1.00 98.00 241 THR A CA 1
ATOM 1788 C C . THR A 1 241 ? -4.539 -17.531 -22.720 1.00 98.00 241 THR A C 1
ATOM 1790 O O . THR A 1 241 ? -4.151 -16.887 -23.693 1.00 98.00 241 THR A O 1
ATOM 1793 N N . ASP A 1 242 ? -5.605 -17.194 -21.992 1.00 98.31 242 ASP A N 1
ATOM 1794 C CA . ASP A 1 242 ? -6.429 -16.003 -22.203 1.00 98.31 242 ASP A CA 1
ATOM 1795 C C . ASP A 1 242 ? -5.993 -14.843 -21.289 1.00 98.31 242 ASP A C 1
ATOM 1797 O O . ASP A 1 242 ? -6.620 -13.784 -21.282 1.00 98.31 242 ASP A O 1
ATOM 1801 N N . PHE A 1 243 ? -4.882 -15.019 -20.562 1.00 97.69 243 PHE A N 1
ATOM 1802 C CA . PHE A 1 243 ? -4.310 -14.067 -19.612 1.00 97.69 243 PHE A CA 1
ATOM 1803 C C . PHE A 1 243 ? -5.182 -13.802 -18.372 1.00 97.69 243 PHE A C 1
ATOM 1805 O O . PHE A 1 243 ? -4.978 -12.795 -17.687 1.00 97.69 243 PHE A O 1
ATOM 1812 N N . ASN A 1 244 ? -6.103 -14.706 -18.016 1.00 98.06 244 ASN A N 1
ATOM 1813 C CA . ASN A 1 244 ? -6.746 -14.652 -16.703 1.00 98.06 244 ASN A CA 1
ATOM 1814 C C . ASN A 1 244 ? -5.749 -15.091 -15.631 1.00 98.06 244 ASN A C 1
ATOM 1816 O O . ASN A 1 244 ? -5.024 -16.072 -15.798 1.00 98.06 244 ASN A O 1
ATOM 1820 N N . VAL A 1 245 ? -5.727 -14.368 -14.512 1.00 97.12 245 VAL A N 1
ATOM 1821 C CA . VAL A 1 245 ? -4.760 -14.583 -13.431 1.00 97.12 245 VAL A CA 1
ATOM 1822 C C . VAL A 1 245 ? -5.473 -15.056 -12.171 1.00 97.12 245 VAL A C 1
ATOM 1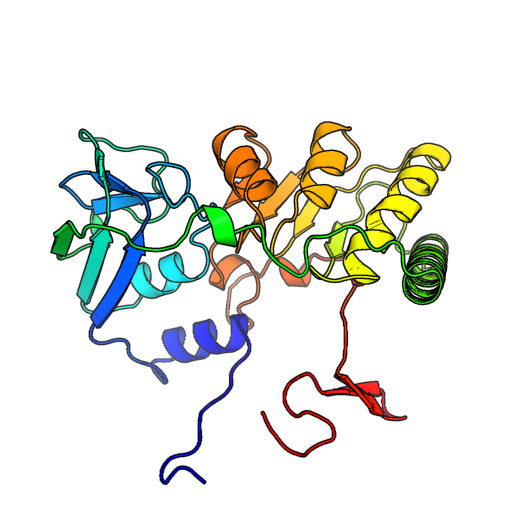824 O O . VAL A 1 245 ? -6.385 -14.393 -11.676 1.00 97.12 245 VAL A O 1
ATOM 1827 N N . ASN A 1 246 ? -5.010 -16.176 -11.617 1.00 96.00 246 ASN A N 1
ATOM 1828 C CA . ASN A 1 246 ? -5.449 -16.697 -10.328 1.00 96.00 246 ASN A CA 1
ATOM 1829 C C . ASN A 1 246 ? -4.443 -16.306 -9.234 1.00 96.00 246 ASN A C 1
ATOM 1831 O O . ASN A 1 246 ? -3.240 -16.563 -9.340 1.00 96.00 246 ASN A O 1
ATOM 1835 N N . VAL A 1 247 ? -4.958 -15.695 -8.168 1.00 93.88 247 VAL A N 1
ATOM 1836 C CA . VAL A 1 247 ? -4.213 -15.340 -6.945 1.00 93.88 247 VAL A CA 1
ATOM 1837 C C . VAL A 1 247 ? -4.907 -15.833 -5.674 1.00 93.88 247 VAL A C 1
ATOM 1839 O O . VAL A 1 247 ? -4.526 -15.431 -4.580 1.00 93.88 247 VAL A O 1
ATOM 1842 N N . LEU A 1 248 ? -5.952 -16.651 -5.817 1.00 93.25 248 LEU A N 1
ATOM 1843 C CA . LEU A 1 248 ? -6.821 -17.046 -4.713 1.00 93.25 248 LEU A CA 1
ATOM 1844 C C . LEU A 1 248 ? -6.665 -18.517 -4.352 1.00 93.25 248 LEU A C 1
ATOM 1846 O O . LEU A 1 248 ? -6.514 -18.831 -3.184 1.00 93.25 248 LEU A O 1
ATOM 1850 N N . THR A 1 249 ? -6.741 -19.419 -5.329 1.00 92.31 249 THR A N 1
ATOM 1851 C CA . THR A 1 249 ? -6.791 -20.865 -5.057 1.00 92.31 249 THR A CA 1
ATOM 1852 C C . THR A 1 249 ? -5.479 -21.521 -5.464 1.00 92.31 249 THR A C 1
ATOM 1854 O O . THR A 1 249 ? -5.027 -21.336 -6.592 1.00 92.31 249 THR A O 1
ATOM 1857 N N . GLY A 1 250 ? -4.862 -22.274 -4.556 1.00 90.00 250 GLY A N 1
ATOM 1858 C CA . GLY A 1 250 ? -3.680 -23.080 -4.840 1.00 90.00 250 GLY A CA 1
ATOM 1859 C C . GLY A 1 250 ? -3.987 -24.273 -5.748 1.00 90.00 250 GLY A C 1
ATOM 1860 O O . GLY A 1 250 ? -5.140 -24.664 -5.938 1.00 90.00 250 GLY A O 1
ATOM 1861 N N . SER A 1 251 ? -2.939 -24.908 -6.279 1.00 88.88 251 SER A N 1
ATOM 1862 C CA . SER A 1 251 ? -3.069 -26.098 -7.139 1.00 88.88 251 SER A CA 1
ATOM 1863 C C . SER A 1 251 ? -3.679 -27.314 -6.423 1.00 88.88 251 SER A C 1
ATOM 1865 O O . SER A 1 251 ? -4.068 -28.287 -7.062 1.00 88.88 251 SER A O 1
ATOM 1867 N N . ASP A 1 252 ? -3.717 -27.289 -5.091 1.00 86.88 252 ASP A N 1
ATOM 1868 C CA . ASP A 1 252 ? -4.372 -28.275 -4.228 1.00 86.88 252 ASP A CA 1
ATOM 1869 C C . ASP A 1 252 ? -5.878 -28.007 -4.032 1.00 86.88 252 ASP A C 1
ATOM 1871 O O . ASP A 1 252 ? -6.556 -28.779 -3.353 1.00 86.88 252 ASP A O 1
ATOM 1875 N N . GLY A 1 253 ? -6.414 -26.942 -4.639 1.00 79.44 253 GLY A N 1
ATOM 1876 C CA . GLY A 1 253 ? -7.811 -26.536 -4.511 1.00 79.44 253 GLY A CA 1
ATOM 1877 C C . GLY A 1 253 ? -8.127 -25.814 -3.199 1.00 79.44 253 GLY A C 1
ATOM 1878 O O . GLY A 1 253 ? -9.303 -25.605 -2.898 1.00 79.44 253 GLY A O 1
ATOM 1879 N N . VAL A 1 254 ? -7.107 -25.451 -2.414 1.00 78.50 254 VAL A N 1
ATOM 1880 C CA . VAL A 1 254 ? -7.258 -24.736 -1.143 1.00 78.50 254 VAL A CA 1
ATOM 1881 C C . VAL A 1 254 ? -7.027 -23.241 -1.362 1.00 78.50 254 VAL A C 1
ATOM 1883 O O . VAL A 1 254 ? -6.130 -22.841 -2.104 1.00 78.50 254 VAL A O 1
ATOM 1886 N N . MET A 1 255 ? -7.873 -22.423 -0.735 1.00 64.94 255 MET A N 1
ATOM 1887 C CA . MET A 1 255 ? -7.733 -20.966 -0.651 1.00 64.94 255 MET A CA 1
ATOM 1888 C C . MET A 1 255 ? -7.021 -20.572 0.641 1.00 64.94 255 MET A C 1
ATOM 1890 O O . MET A 1 255 ? -7.330 -21.204 1.679 1.00 64.94 255 MET A O 1
#

Nearest PDB structures (foldseek):
  1xr4-assembly1_B  TM=9.840E-01  e=4.306E-35  Salmonella enterica subsp. enterica serovar Typhimurium str. LT2
  2hj0-assembly1_B  TM=9.814E-01  e=2.436E-29  Streptococcus mutans UA159
  1lk7-assembly1_D  TM=4.470E-01  e=7.148E-02  Pyrococcus horikoshii
  2f8m-assembly1_B  TM=4.731E-01  e=1.298E-01  Plasmodium falciparum 3D7
  3huu-assembly2_C  TM=2.330E-01  e=3.291E-02  Staphylococcus haemolyticus JCSC1435

Organism: NCBI:txid1134687

Radius of gyration: 19.35 Å; Cα contacts (8 Å, |Δi|>4): 535; chains: 1; bounding box: 46×45×50 Å

InterPro domains:
  IPR006472 Citrate lyase, alpha subunit [PF04223] (1-255)
  IPR006472 Citrate lyase, alpha subunit [PTHR40596] (1-255)
  IPR037171 NagB/RpiA transferase-like [SSF100950] (2-103)
  IPR037171 NagB/RpiA transferase-like [SSF100950] (108-255)

Solvent-accessible surface area (backbone atoms only — not comparable to full-atom values): 13581 Å² total; per-residue (Å²): 134,67,95,70,78,87,85,83,66,54,75,15,52,46,46,42,34,40,76,72,61,77,43,76,46,67,67,34,81,43,72,31,16,16,22,17,92,61,36,22,18,24,20,60,42,63,78,38,40,48,14,39,51,9,60,55,41,49,44,41,70,64,27,76,33,23,35,38,36,20,48,32,78,46,70,76,86,38,74,82,47,75,38,48,41,94,43,44,75,44,80,42,83,47,92,63,73,62,61,54,85,51,49,57,66,62,51,75,50,80,61,83,50,67,68,40,53,48,53,10,47,52,51,32,51,50,44,64,69,63,82,60,64,47,71,54,29,27,35,31,51,35,63,39,42,29,35,45,43,18,53,68,51,40,52,60,48,29,62,74,69,74,32,35,29,45,31,37,44,44,51,36,35,46,71,59,47,50,38,32,77,71,64,41,25,65,28,38,42,23,35,28,31,58,20,52,57,21,9,52,40,48,67,70,37,93,48,35,38,76,34,34,35,50,46,39,46,12,84,76,45,99,60,30,53,58,83,67,50,74,41,75,40,77,86,65,77,43,69,53,97,85,70,53,73,39,81,64,60,47,98,86,74,49,109